Protein AF-A0A7S2MK85-F1 (afdb_monomer_lite)

Sequence (338 aa):
GSYRIMRDYQANFSGRDYIVPNFGDGLSIKERWNKLISTSYKYLEVSQCANVGIVPNWATVSENSSDGSLLPQTTAFSGSGTPQYEFGSEASRTLWRVAFDGAVYPCEAESASNFLAPIHNRLGSNFDPNAATGSPWPENTLTSCKAFDEQPENITPMNDWIWIQFMYAPVYSTLIVPASGITDTEQQAMVDAAGSHINNGLEAALSYYHRSWSIIGILTLNGAIEKASEVLDKPSCGSPLTNIPTKAPVGSVTTPSPSKKPTATPEGCFSNNYKDCMPESFVNRTGSCNTIWLPTGSQSNCIALWQECIGQTDGCCGPAECFEDGNYAVCVPLVENP

pLDDT: mean 84.87, std 15.78, range [30.38, 98.44]

Foldseek 3Di:
DVLVLVLQCVVPPPPDPDDDDDPPPPDDSNVVSVVVVVVVLLVLLLQAFLQQLFGFLDWDWDQDPPPRHIHTDQDADDDPPDHGLESDLRGLLVLLVLLLCCLLAVQVNPSSQSSCQNLLCLLLVQAQLPPPDAASGDPVSGAWGGSDDPHPGTNGYDPPLSLQQSRLLSSLLSLQHDHPPADLVSSLSSLVRSLVNLVVSCVVQPDPNSNVSSVVSNCSSQCVSNVVSVPDPHDDNPDDPPRRSRDHPPDPPPDPDDPDDDDDQAQKAKDQWQAAGDDPVCPPDPPRPRIDIGRRHGDPQAATAFGWQVPNQPRGHDQWGWDDDPRTTGTHHPPPPD

Organism: NCBI:txid374047

Secondary structure (DSSP, 8-state):
-HHHHHHHHHHH----SSPPPP-SS---HHHHHHHHHHHHHHHHHHHS-TTT----S--EEEE-TTT--EEEE-----STT--TTEESTTTHHHHHHHHHHHHH-TTT-HHHHHHHHHHHHHHHHT--TT-SSS-SS-GGGS--B-SSTT-SS-BEEPTTGGG-HHHHHHHHGGGGSPPTTS-HHHHHHHHHHHHHHHHHTSTT--SHHHHHHHHHHHHHHTTHHHHHHHTS-----SS--TT-S-PPP----------S----PPPPEEESSSSSPPPGGGTT-TT-TT-EEETT----SSBPTTSB-TT-TT-BSTT-EEEEETTEEEEE------

Radius of gyration: 25.4 Å; chains: 1; bounding box: 66×72×54 Å

Structure (mmCIF, N/CA/C/O backbone):
data_AF-A0A7S2MK85-F1
#
_entry.id   AF-A0A7S2MK85-F1
#
loop_
_atom_site.group_PDB
_atom_site.id
_atom_site.type_symbol
_atom_site.label_atom_id
_atom_site.label_alt_id
_atom_site.label_comp_id
_atom_site.label_asym_id
_atom_site.label_entity_id
_atom_site.label_seq_id
_atom_site.pdbx_PDB_ins_code
_atom_site.Cartn_x
_atom_site.Cartn_y
_atom_site.Cartn_z
_atom_site.occupancy
_atom_site.B_iso_or_equiv
_atom_site.auth_seq_id
_atom_site.auth_comp_id
_atom_site.auth_asym_id
_atom_site.auth_atom_id
_atom_site.pdbx_PDB_model_num
ATOM 1 N N . GLY A 1 1 ? -8.392 -2.118 5.103 1.00 89.50 1 GLY A N 1
ATOM 2 C CA . GLY A 1 1 ? -8.969 -3.450 5.358 1.00 89.50 1 GLY A CA 1
ATOM 3 C C . GLY A 1 1 ? -8.872 -3.833 6.815 1.00 89.50 1 GLY A C 1
ATOM 4 O O . GLY A 1 1 ? -9.889 -4.102 7.435 1.00 89.50 1 GLY A O 1
ATOM 5 N N . SER A 1 2 ? -7.668 -3.826 7.404 1.00 93.81 2 SER A N 1
ATOM 6 C CA . SER A 1 2 ? -7.457 -4.300 8.783 1.00 93.81 2 SER A CA 1
ATOM 7 C C . SER A 1 2 ? -8.361 -3.622 9.823 1.00 93.81 2 SER A C 1
ATOM 9 O O . SER A 1 2 ? -8.874 -4.298 10.704 1.00 93.81 2 SER A O 1
ATOM 11 N N . TYR A 1 3 ? -8.632 -2.317 9.699 1.00 95.88 3 TYR A N 1
ATOM 12 C CA . TYR A 1 3 ? -9.574 -1.626 10.591 1.00 95.88 3 TYR A CA 1
ATOM 13 C C . TYR A 1 3 ? -11.021 -2.105 10.449 1.00 95.88 3 TYR A C 1
ATOM 15 O O . TYR A 1 3 ? -11.718 -2.196 11.453 1.00 95.88 3 TYR A O 1
ATOM 23 N N . ARG A 1 4 ? -11.474 -2.461 9.241 1.00 94.44 4 ARG A N 1
ATOM 24 C CA . ARG A 1 4 ? -12.809 -3.046 9.032 1.00 94.44 4 ARG A CA 1
ATOM 25 C C . ARG A 1 4 ? -12.886 -4.466 9.589 1.00 94.44 4 ARG A C 1
ATOM 27 O O . ARG A 1 4 ? -13.842 -4.776 10.285 1.00 94.44 4 ARG A O 1
ATOM 34 N N . ILE A 1 5 ? -11.831 -5.269 9.422 1.00 93.12 5 ILE A N 1
ATOM 35 C CA . ILE A 1 5 ? -11.744 -6.594 10.064 1.00 93.12 5 ILE A CA 1
ATOM 36 C C . ILE A 1 5 ? -11.858 -6.449 11.583 1.00 93.12 5 ILE A C 1
ATOM 38 O O . ILE A 1 5 ? -12.654 -7.139 12.212 1.00 93.12 5 ILE A O 1
ATOM 42 N N . MET A 1 6 ? -11.112 -5.513 12.178 1.00 92.06 6 MET A N 1
ATOM 43 C CA . MET A 1 6 ? -11.178 -5.263 13.619 1.00 92.06 6 MET A CA 1
ATOM 44 C C . MET A 1 6 ? -12.536 -4.721 14.063 1.00 92.06 6 MET A C 1
ATOM 46 O O . MET A 1 6 ? -13.019 -5.117 15.122 1.00 92.06 6 MET A O 1
ATOM 50 N N . ARG A 1 7 ? -13.172 -3.860 13.261 1.00 92.62 7 ARG A N 1
ATOM 51 C CA . ARG A 1 7 ? -14.540 -3.383 13.486 1.00 92.62 7 ARG A CA 1
ATOM 52 C C . ARG A 1 7 ? -15.519 -4.543 13.568 1.00 92.62 7 ARG A C 1
ATOM 54 O O . ARG A 1 7 ? -16.280 -4.610 14.528 1.00 92.62 7 ARG A O 1
ATOM 61 N N . ASP A 1 8 ? -15.499 -5.427 12.577 1.00 90.25 8 ASP A N 1
ATOM 62 C CA . ASP A 1 8 ? -16.463 -6.520 12.454 1.00 90.25 8 ASP A CA 1
ATOM 63 C C . ASP A 1 8 ? -16.198 -7.592 13.516 1.00 90.25 8 ASP A C 1
ATOM 65 O O . ASP A 1 8 ? -17.118 -8.012 14.217 1.00 90.25 8 ASP A O 1
ATOM 69 N N . TYR A 1 9 ? -14.924 -7.927 13.751 1.00 88.50 9 TYR A N 1
ATOM 70 C CA . TYR A 1 9 ? -14.513 -8.775 14.868 1.00 88.50 9 TYR A CA 1
ATOM 71 C C . TYR A 1 9 ? -15.005 -8.207 16.201 1.00 88.50 9 TYR A C 1
ATOM 73 O O . TYR A 1 9 ? -15.651 -8.902 16.983 1.00 88.50 9 TYR A O 1
ATOM 81 N N . GLN A 1 10 ? -14.755 -6.923 16.474 1.00 87.25 10 GLN A N 1
ATOM 82 C CA . GLN A 1 10 ? -15.199 -6.327 17.726 1.00 87.25 10 GLN A CA 1
ATOM 83 C C . GLN A 1 10 ? -16.721 -6.183 17.803 1.00 87.25 10 GLN A C 1
ATOM 85 O O . GLN A 1 10 ? -17.261 -6.290 18.898 1.00 87.25 10 GLN A O 1
ATOM 90 N N . ALA A 1 11 ? -17.435 -5.998 16.699 1.00 84.19 11 ALA A N 1
ATOM 91 C CA . ALA A 1 11 ? -18.893 -5.977 16.713 1.00 84.19 11 ALA A CA 1
ATOM 92 C C . ALA A 1 11 ? -19.489 -7.359 17.042 1.00 84.19 11 ALA A C 1
ATOM 94 O O . ALA A 1 11 ? -20.432 -7.434 17.827 1.00 84.19 11 ALA A O 1
ATOM 95 N N . ASN A 1 12 ? -18.902 -8.436 16.511 1.00 82.25 12 ASN A N 1
ATOM 96 C CA . ASN A 1 12 ? -19.483 -9.782 16.568 1.00 82.25 12 ASN A CA 1
ATOM 97 C C . ASN A 1 12 ? -18.945 -10.660 17.712 1.00 82.25 12 ASN A C 1
ATOM 99 O O . ASN A 1 12 ? -19.595 -11.626 18.110 1.00 82.25 12 ASN A O 1
ATOM 103 N N . PHE A 1 13 ? -17.770 -10.355 18.267 1.00 81.00 13 PHE A N 1
ATOM 104 C CA . PHE A 1 13 ? -17.141 -11.199 19.285 1.00 81.00 13 PHE A CA 1
ATOM 105 C C . PHE A 1 13 ? -17.770 -10.993 20.677 1.00 81.00 13 PHE A C 1
ATOM 107 O O . PHE A 1 13 ? -17.489 -10.013 21.363 1.00 81.00 13 PHE A O 1
ATOM 114 N N . SER A 1 14 ? -18.625 -11.919 21.116 1.00 74.00 14 SER A N 1
ATOM 115 C CA . SER A 1 14 ? -19.380 -11.824 22.379 1.00 74.00 14 SER A CA 1
ATOM 116 C C . SER A 1 14 ? -18.660 -12.400 23.611 1.00 74.00 14 SER A C 1
ATOM 118 O O . SER A 1 14 ? -19.018 -12.056 24.733 1.00 74.00 14 SER A O 1
ATOM 120 N N . GLY A 1 15 ? -17.624 -13.227 23.428 1.00 78.94 15 GLY A N 1
ATOM 121 C CA . GLY A 1 15 ? -16.901 -13.935 24.499 1.00 78.94 15 GLY A CA 1
ATOM 122 C C . GLY A 1 15 ? -15.684 -13.197 25.065 1.00 78.94 15 GLY A C 1
ATOM 123 O O . GLY A 1 15 ? -14.648 -13.819 25.279 1.00 78.94 15 GLY A O 1
ATOM 124 N N . ARG A 1 16 ? -15.765 -11.876 25.250 1.00 81.25 16 ARG A N 1
ATOM 125 C CA . ARG A 1 16 ? -14.630 -11.078 25.745 1.00 81.25 16 ARG A CA 1
ATOM 126 C C . ARG A 1 16 ? -14.426 -11.251 27.247 1.00 81.25 16 ARG A C 1
ATOM 128 O O . ARG A 1 16 ? -15.367 -11.102 28.019 1.00 81.25 16 ARG A O 1
ATOM 135 N N . ASP A 1 17 ? -13.177 -11.463 27.643 1.00 85.75 17 ASP A N 1
ATOM 136 C CA . ASP A 1 17 ? -12.695 -11.380 29.026 1.00 85.75 17 ASP A CA 1
ATOM 137 C C . ASP A 1 17 ? -12.231 -9.959 29.410 1.00 85.75 17 ASP A C 1
ATOM 139 O O . ASP A 1 17 ? -11.922 -9.694 30.571 1.00 85.75 17 ASP A O 1
ATOM 143 N N . TYR A 1 18 ? -12.231 -9.024 28.452 1.00 78.75 18 TYR A N 1
ATOM 144 C CA . TYR A 1 18 ? -11.898 -7.614 28.648 1.00 78.75 18 TYR A CA 1
ATOM 145 C C . TYR A 1 18 ? -13.090 -6.680 28.394 1.00 78.75 18 TYR A C 1
ATOM 147 O O . TYR A 1 18 ? -13.963 -6.932 27.558 1.00 78.75 18 TYR A O 1
ATOM 155 N N . ILE A 1 19 ? -13.098 -5.546 29.099 1.00 79.88 19 ILE A N 1
ATOM 156 C CA . ILE A 1 19 ? -14.100 -4.487 28.938 1.00 79.88 19 ILE A CA 1
ATOM 157 C C . ILE A 1 19 ? -13.681 -3.588 27.777 1.00 79.88 19 ILE A C 1
ATOM 159 O O . ILE A 1 19 ? -12.556 -3.088 27.738 1.00 79.88 19 ILE A O 1
ATOM 163 N N . VAL A 1 20 ? -14.594 -3.349 26.836 1.00 78.12 20 VAL A N 1
ATOM 164 C CA . VAL A 1 20 ? -14.343 -2.371 25.777 1.00 78.12 20 VAL A CA 1
ATOM 165 C C . VAL A 1 20 ? -14.437 -0.957 26.369 1.00 78.12 20 VAL A C 1
ATOM 167 O O . VAL A 1 20 ? -15.411 -0.680 27.075 1.00 78.12 20 VAL A O 1
ATOM 170 N N . PRO A 1 21 ? -13.467 -0.058 26.112 1.00 79.19 21 PRO A N 1
ATOM 171 C CA . PRO A 1 21 ? -13.471 1.269 26.717 1.00 79.19 21 PRO A CA 1
ATOM 172 C C . PRO A 1 21 ? -14.757 2.046 26.414 1.00 79.19 21 PRO A C 1
ATOM 174 O O . PRO A 1 21 ? -15.202 2.122 25.266 1.00 79.19 21 PRO A O 1
ATOM 177 N N . ASN A 1 22 ? -15.335 2.652 27.452 1.00 81.06 22 ASN A N 1
ATOM 178 C CA . ASN A 1 22 ? -16.397 3.639 27.309 1.00 81.06 22 ASN A CA 1
ATOM 179 C C . ASN A 1 22 ? -15.764 5.032 27.257 1.00 81.06 22 ASN A C 1
ATOM 181 O O . ASN A 1 22 ? -15.139 5.462 28.223 1.00 81.06 22 ASN A O 1
ATOM 185 N N . PHE A 1 23 ? -15.939 5.732 26.140 1.00 84.44 23 PHE A N 1
ATOM 186 C CA . PHE A 1 23 ? -15.373 7.067 25.937 1.00 84.44 23 PHE A CA 1
ATOM 187 C C . PHE A 1 23 ? -16.365 8.197 26.263 1.00 84.44 23 PHE A C 1
ATOM 189 O O . PHE A 1 23 ? -16.032 9.363 26.087 1.00 84.44 23 PHE A O 1
ATOM 196 N N . GLY A 1 24 ? -17.582 7.878 26.722 1.00 86.94 24 GLY A N 1
ATOM 197 C CA . GLY A 1 24 ? -18.549 8.867 27.217 1.00 86.94 24 GLY A CA 1
ATOM 198 C C . GLY A 1 24 ? -19.223 9.748 26.157 1.00 86.94 24 GLY A C 1
ATOM 199 O O . GLY A 1 24 ? -19.938 10.674 26.521 1.00 86.94 24 GLY A O 1
ATOM 200 N N . ASP A 1 25 ? -19.037 9.472 24.865 1.00 89.38 25 ASP A N 1
ATOM 201 C CA . ASP A 1 25 ? -19.563 10.285 23.751 1.00 89.38 25 ASP A CA 1
ATOM 202 C C . ASP A 1 25 ? -20.818 9.689 23.070 1.00 89.38 25 ASP A C 1
ATOM 204 O O . ASP A 1 25 ? -21.282 10.206 22.057 1.00 89.38 25 ASP A O 1
ATOM 208 N N . GLY A 1 26 ? -21.362 8.589 23.603 1.00 88.88 26 GLY A N 1
ATOM 209 C CA . GLY A 1 26 ? -22.559 7.923 23.074 1.00 88.88 26 GLY A CA 1
ATOM 210 C C . GLY A 1 26 ? -22.356 7.093 21.799 1.00 88.88 26 GLY A C 1
ATOM 211 O O . GLY A 1 26 ? -23.312 6.466 21.351 1.00 88.88 26 GLY A O 1
ATOM 212 N N . LEU A 1 27 ? -21.143 7.032 21.235 1.00 91.25 27 LEU A N 1
ATOM 213 C CA . LEU A 1 27 ? -20.860 6.248 20.029 1.00 91.25 27 LEU A CA 1
ATOM 214 C C . LEU A 1 27 ? -20.629 4.766 20.342 1.00 91.25 27 LEU A C 1
ATOM 216 O O . LEU A 1 27 ? -19.840 4.409 21.231 1.00 91.25 27 LEU A O 1
ATOM 220 N N . SER A 1 28 ? -21.240 3.901 19.534 1.00 89.50 28 SER A N 1
ATOM 221 C CA . SER A 1 28 ? -20.945 2.470 19.496 1.00 89.50 28 SER A CA 1
ATOM 222 C C . SER A 1 28 ? -19.522 2.203 18.997 1.00 89.50 28 SER A C 1
ATOM 224 O O . SER A 1 28 ? -18.890 3.011 18.314 1.00 89.50 28 SER A O 1
ATOM 226 N N . ILE A 1 29 ? -19.007 1.009 19.289 1.00 88.19 29 ILE A N 1
ATOM 227 C CA . ILE A 1 29 ? -17.679 0.583 18.824 1.00 88.19 29 ILE A CA 1
ATOM 228 C C . ILE A 1 29 ? -17.590 0.558 17.299 1.00 88.19 29 ILE A C 1
ATOM 230 O O . ILE A 1 29 ? -16.584 0.990 16.738 1.00 88.19 29 ILE A O 1
ATOM 234 N N . LYS A 1 30 ? -18.661 0.138 16.619 1.00 90.56 30 LYS A N 1
ATOM 235 C CA . LYS A 1 30 ? -18.727 0.154 15.155 1.00 90.56 30 LYS A CA 1
ATOM 236 C C . LYS A 1 30 ? -18.609 1.576 14.600 1.00 90.56 30 LYS A C 1
ATOM 238 O O . LYS A 1 30 ? -17.841 1.799 13.667 1.00 90.56 30 LYS A O 1
ATOM 243 N N . GLU A 1 31 ? -19.319 2.539 15.190 1.00 93.12 31 GLU A N 1
ATOM 244 C CA . GLU A 1 31 ? -19.257 3.950 14.784 1.00 93.12 31 GLU A CA 1
ATOM 245 C C . GLU A 1 31 ? -17.865 4.552 14.995 1.00 93.12 31 GLU A C 1
ATOM 247 O O . GLU A 1 31 ? -17.388 5.294 14.139 1.00 93.12 31 GLU A O 1
ATOM 252 N N . ARG A 1 32 ? -17.163 4.179 16.071 1.00 92.25 32 ARG A N 1
ATOM 253 C CA . ARG A 1 32 ? -15.775 4.617 16.301 1.00 92.25 32 ARG A CA 1
ATOM 254 C C . ARG A 1 32 ? -14.814 4.101 15.251 1.00 92.25 32 ARG A C 1
ATOM 256 O O . ARG A 1 32 ? -14.016 4.874 14.735 1.00 92.25 32 ARG A O 1
ATOM 263 N N . TRP A 1 33 ? -14.889 2.813 14.928 1.00 94.56 33 TRP A N 1
ATOM 264 C CA . TRP A 1 33 ? -14.068 2.249 13.863 1.00 94.56 33 TRP A CA 1
ATOM 265 C C . TRP A 1 33 ? -14.377 2.898 12.518 1.00 94.56 33 TRP A C 1
ATOM 267 O O . TRP A 1 33 ? -13.451 3.234 11.790 1.00 94.56 33 TRP A O 1
ATOM 277 N N . ASN A 1 34 ? -15.653 3.143 12.208 1.00 94.94 34 ASN A N 1
ATOM 278 C CA . ASN A 1 34 ? -16.032 3.864 10.993 1.00 94.94 34 ASN A CA 1
ATOM 279 C C . ASN A 1 34 ? -15.467 5.293 10.979 1.00 94.94 34 ASN A C 1
ATOM 281 O O . ASN A 1 34 ? -14.958 5.730 9.948 1.00 94.94 34 ASN A O 1
ATOM 285 N N . LYS A 1 35 ? -15.489 5.997 12.119 1.00 93.88 35 LYS A N 1
ATOM 286 C CA . LYS A 1 35 ? -14.855 7.314 12.259 1.00 93.88 35 LYS A CA 1
ATOM 287 C C . LYS A 1 35 ? -13.345 7.225 12.036 1.00 93.88 35 LYS A C 1
ATOM 289 O O . LYS A 1 35 ? -12.822 8.003 11.250 1.00 93.88 35 LYS A O 1
ATOM 294 N N . LEU A 1 36 ? -12.665 6.249 12.644 1.00 95.00 36 LEU A N 1
ATOM 295 C CA . LEU A 1 36 ? -11.235 6.013 12.432 1.00 95.00 36 LEU A CA 1
ATOM 296 C C . LEU A 1 36 ? -10.921 5.756 10.953 1.00 95.00 36 LEU A C 1
ATOM 298 O O . LEU A 1 36 ? -10.043 6.410 10.409 1.00 95.00 36 LEU A O 1
ATOM 302 N N . ILE A 1 37 ? -11.664 4.866 10.290 1.00 96.69 37 ILE A N 1
ATOM 303 C CA . ILE A 1 37 ? -11.487 4.554 8.863 1.00 96.69 37 ILE A CA 1
ATOM 304 C C . ILE A 1 37 ? -11.668 5.811 8.006 1.00 96.69 37 ILE A C 1
ATOM 306 O O . ILE A 1 37 ? -10.826 6.101 7.158 1.00 96.69 37 ILE A O 1
ATOM 310 N N . SER A 1 38 ? -12.738 6.575 8.243 1.00 94.62 38 SER A N 1
ATOM 311 C CA . SER A 1 38 ? -13.010 7.815 7.510 1.00 94.62 38 SER A CA 1
ATOM 312 C C . SER A 1 38 ? -11.902 8.851 7.718 1.00 94.62 38 SER A C 1
ATOM 314 O O . SER A 1 38 ? -11.391 9.405 6.747 1.00 94.62 38 SER A O 1
ATOM 316 N N . THR A 1 39 ? -11.470 9.072 8.961 1.00 94.50 39 THR A N 1
ATOM 317 C CA . THR A 1 39 ? -10.366 9.986 9.278 1.00 94.50 39 THR A CA 1
ATOM 318 C C . THR A 1 39 ? -9.045 9.516 8.667 1.00 94.50 39 THR A C 1
ATOM 320 O O . THR A 1 39 ? -8.287 10.348 8.179 1.00 94.50 39 THR A O 1
ATOM 323 N N . SER A 1 40 ? -8.772 8.208 8.624 1.00 96.38 40 SER A N 1
ATOM 324 C CA . SER A 1 40 ? -7.580 7.669 7.961 1.00 96.38 40 SER A CA 1
ATOM 325 C C . SER A 1 40 ? -7.576 7.951 6.460 1.00 96.38 40 SER A C 1
ATOM 327 O O . SER A 1 40 ? -6.544 8.357 5.943 1.00 96.38 40 SER A O 1
ATOM 329 N N . TYR A 1 41 ? -8.705 7.809 5.758 1.00 97.00 41 TYR A N 1
ATOM 330 C CA . TYR A 1 41 ? -8.764 8.174 4.337 1.00 97.00 41 TYR A CA 1
ATOM 331 C C . TYR A 1 41 ? -8.604 9.679 4.105 1.00 97.00 41 TYR A C 1
ATOM 333 O O . TYR A 1 41 ? -7.859 10.057 3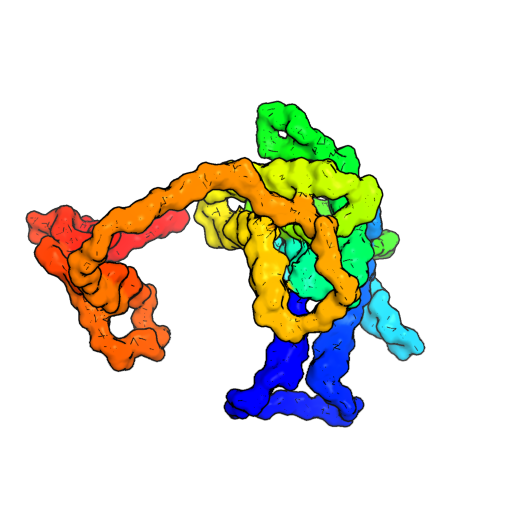.209 1.00 97.00 41 TYR A O 1
ATOM 341 N N . LYS A 1 42 ? -9.201 10.533 4.948 1.00 95.25 42 LYS A N 1
ATOM 342 C CA . LYS A 1 42 ? -8.962 11.988 4.893 1.00 95.25 42 LYS A CA 1
ATOM 343 C C . LYS A 1 42 ? -7.484 12.331 5.095 1.00 95.25 42 LYS A C 1
ATOM 345 O O . LYS A 1 42 ? -6.947 13.211 4.436 1.00 95.25 42 LYS A O 1
ATOM 350 N N . TYR A 1 43 ? -6.814 11.634 6.012 1.00 95.75 43 TYR A N 1
ATOM 351 C CA . TYR A 1 43 ? -5.384 11.814 6.251 1.00 95.75 43 TYR A CA 1
ATOM 352 C C . TYR A 1 43 ? -4.562 11.420 5.018 1.00 95.75 43 TYR A C 1
ATOM 354 O O . TYR A 1 43 ? -3.642 12.133 4.616 1.00 95.75 43 TYR A O 1
ATOM 362 N N . LEU A 1 44 ? -4.893 10.277 4.414 1.00 96.81 44 LEU A N 1
ATOM 363 C CA . LEU A 1 44 ? -4.241 9.791 3.203 1.00 96.81 44 LEU A CA 1
ATOM 364 C C . LEU A 1 44 ? -4.430 10.757 2.029 1.00 96.81 44 LEU A C 1
ATOM 366 O O . LEU A 1 44 ? -3.460 11.056 1.349 1.00 96.81 44 LEU A O 1
ATOM 370 N N . GLU A 1 45 ? -5.632 11.300 1.845 1.00 94.94 45 GLU A N 1
ATOM 371 C CA . GLU A 1 45 ? -5.934 12.302 0.815 1.00 94.94 45 GLU A CA 1
ATOM 372 C C . GLU A 1 45 ? -5.056 13.555 0.948 1.00 94.94 45 GLU A C 1
ATOM 374 O O . GLU A 1 45 ? -4.480 14.013 -0.032 1.00 94.94 45 GLU A O 1
ATOM 379 N N . VAL A 1 46 ? -4.872 14.063 2.169 1.00 95.06 46 VAL A N 1
ATOM 380 C CA . VAL A 1 46 ? -4.033 15.247 2.437 1.00 95.06 46 VAL A CA 1
ATOM 381 C C . VAL A 1 46 ? -2.537 14.978 2.226 1.00 95.06 46 VAL A C 1
ATOM 383 O O . VAL A 1 46 ? -1.769 15.898 1.947 1.00 95.06 46 VAL A O 1
ATOM 386 N N . SER A 1 47 ? -2.098 13.730 2.393 1.00 95.62 47 SER A N 1
ATOM 387 C CA . SER A 1 47 ? -0.678 13.349 2.351 1.00 95.62 47 SER A CA 1
ATOM 388 C C . SER A 1 47 ? -0.237 12.714 1.031 1.00 95.62 47 SER A C 1
ATOM 390 O O . SER A 1 47 ? 0.950 12.431 0.863 1.00 95.62 47 SER A O 1
ATOM 392 N N . GLN A 1 48 ? -1.155 12.495 0.088 1.00 97.69 48 GLN A N 1
ATOM 393 C CA . GLN A 1 48 ? -0.863 11.849 -1.186 1.00 97.69 48 GLN A CA 1
ATOM 394 C C . GLN A 1 48 ? -0.530 12.859 -2.281 1.00 97.69 48 GLN A C 1
ATOM 396 O O . GLN A 1 48 ? -1.193 13.875 -2.459 1.00 97.69 48 GLN A O 1
ATOM 401 N N . CYS A 1 49 ? 0.455 12.523 -3.107 1.00 96.50 49 CYS A N 1
ATOM 402 C CA . CYS A 1 49 ? 0.652 13.199 -4.378 1.00 96.50 49 CYS A CA 1
ATOM 403 C C . CYS A 1 49 ? -0.460 12.843 -5.371 1.00 96.50 49 CYS A C 1
ATOM 405 O O . CYS A 1 49 ? -0.473 11.731 -5.904 1.00 96.50 49 CYS A O 1
ATOM 407 N N . ALA A 1 50 ? -1.334 13.796 -5.695 1.00 94.31 50 ALA A N 1
ATOM 408 C CA . ALA A 1 50 ? -2.486 13.567 -6.574 1.00 94.31 50 ALA A CA 1
ATOM 409 C C . ALA A 1 50 ? -2.128 13.021 -7.975 1.00 94.31 50 ALA A C 1
ATOM 411 O O . ALA A 1 50 ? -2.926 12.325 -8.596 1.00 94.31 50 ALA A O 1
ATOM 412 N N . ASN A 1 51 ? -0.930 13.317 -8.488 1.00 92.56 51 ASN A N 1
ATOM 413 C CA . ASN A 1 51 ? -0.486 12.932 -9.832 1.00 92.56 51 ASN A CA 1
ATOM 414 C C . ASN A 1 51 ? 0.274 11.593 -9.906 1.00 92.56 51 ASN A C 1
ATOM 416 O O . ASN A 1 51 ? 0.381 11.022 -10.990 1.00 92.56 51 ASN A O 1
ATOM 420 N N . VAL A 1 52 ? 0.832 11.110 -8.791 1.00 96.50 52 VAL A N 1
ATOM 421 C CA . VAL A 1 52 ? 1.659 9.883 -8.754 1.00 96.50 52 VAL A CA 1
ATOM 422 C C . VAL A 1 52 ? 1.025 8.801 -7.880 1.00 96.50 52 VAL A C 1
ATOM 424 O O . VAL A 1 52 ? 1.161 7.618 -8.172 1.00 96.50 52 VAL A O 1
ATOM 427 N N . GLY A 1 53 ? 0.320 9.190 -6.817 1.00 97.25 53 GLY A N 1
ATOM 428 C CA . GLY A 1 53 ? -0.338 8.272 -5.888 1.00 97.25 53 GLY A CA 1
ATOM 429 C C . GLY A 1 53 ? 0.525 7.808 -4.717 1.00 97.25 53 GLY A C 1
ATOM 430 O O . GLY A 1 53 ? 0.074 6.978 -3.930 1.00 97.25 53 GLY A O 1
ATOM 431 N N . ILE A 1 54 ? 1.743 8.336 -4.572 1.00 98.12 54 ILE A N 1
ATOM 432 C CA . ILE A 1 54 ? 2.639 8.037 -3.445 1.00 98.12 54 ILE A CA 1
ATOM 433 C C . ILE A 1 54 ? 2.418 8.994 -2.268 1.00 98.12 54 ILE A C 1
ATOM 435 O O . ILE A 1 54 ? 1.908 10.101 -2.438 1.00 98.12 54 ILE A O 1
ATOM 439 N N . VAL A 1 55 ? 2.828 8.555 -1.078 1.00 97.81 55 VAL A N 1
ATOM 440 C CA . VAL A 1 55 ? 2.755 9.289 0.198 1.00 97.81 55 VAL A CA 1
ATOM 441 C C . VAL A 1 55 ? 4.156 9.378 0.831 1.00 97.81 55 VAL A C 1
ATOM 443 O O . VAL A 1 55 ? 5.018 8.571 0.483 1.00 97.81 55 VAL A O 1
ATOM 446 N N . PRO A 1 56 ? 4.432 10.316 1.751 1.00 96.25 56 PRO A N 1
ATOM 447 C CA . PRO A 1 56 ? 5.686 10.326 2.506 1.00 96.25 56 PRO A CA 1
ATOM 448 C C . PRO A 1 56 ? 5.734 9.203 3.556 1.00 96.25 56 PRO A C 1
ATOM 450 O O . PRO A 1 56 ? 4.694 8.697 3.982 1.00 96.25 56 PRO A O 1
ATOM 453 N N . ASN A 1 57 ? 6.931 8.870 4.053 1.00 94.56 57 ASN A N 1
ATOM 454 C CA . ASN A 1 57 ? 7.100 8.033 5.250 1.00 94.56 57 ASN A CA 1
ATOM 455 C C . ASN A 1 57 ? 6.400 8.675 6.454 1.00 94.56 57 ASN A C 1
ATOM 457 O O . ASN A 1 57 ? 5.795 7.977 7.268 1.00 94.56 57 ASN A O 1
ATOM 461 N N . TRP A 1 58 ? 6.462 10.008 6.541 1.00 93.50 58 TRP A N 1
ATOM 462 C CA . TRP A 1 58 ? 5.889 10.773 7.639 1.00 93.50 58 TRP A CA 1
ATOM 463 C C . TRP A 1 58 ? 5.138 12.001 7.133 1.00 93.50 58 TRP A C 1
ATOM 465 O O . TRP A 1 58 ? 5.627 12.772 6.312 1.00 93.50 58 TRP A O 1
ATOM 475 N N . ALA A 1 59 ? 3.947 12.217 7.674 1.00 92.56 59 ALA A N 1
ATOM 476 C CA . ALA A 1 59 ? 3.193 13.446 7.495 1.00 92.56 59 ALA A CA 1
ATOM 477 C C . ALA A 1 59 ? 2.674 13.900 8.858 1.00 92.56 59 ALA A C 1
ATOM 479 O O . ALA A 1 59 ? 2.604 13.119 9.807 1.00 92.56 59 ALA A O 1
ATOM 480 N N . THR A 1 60 ? 2.339 15.177 8.956 1.00 91.69 60 THR A N 1
ATOM 481 C CA . THR A 1 60 ? 1.593 15.712 10.090 1.00 91.69 60 THR A CA 1
ATOM 482 C C . THR A 1 60 ? 0.392 16.441 9.519 1.00 91.69 60 THR A C 1
ATOM 484 O O . THR A 1 60 ? 0.512 17.150 8.521 1.00 91.69 60 THR A O 1
ATOM 487 N N . VAL A 1 61 ? -0.767 16.263 10.143 1.00 91.69 61 VAL A N 1
ATOM 488 C CA . VAL A 1 61 ? -1.976 17.011 9.803 1.00 91.69 61 VAL A CA 1
ATOM 489 C C . VAL A 1 61 ? -2.594 17.573 11.071 1.00 91.69 61 VAL A C 1
ATOM 491 O O . VAL A 1 61 ? -2.435 17.017 12.158 1.00 91.69 61 VAL A O 1
ATOM 494 N N . SER A 1 62 ? -3.318 18.669 10.925 1.00 92.44 62 SER A N 1
ATOM 495 C CA . SER A 1 62 ? -4.141 19.256 11.978 1.00 92.44 62 SER A CA 1
ATOM 496 C C . SER A 1 62 ? -5.598 19.243 11.553 1.00 92.44 62 SER A C 1
ATOM 498 O O . SER A 1 62 ? -5.894 19.475 10.384 1.00 92.44 62 SER A O 1
ATOM 500 N N . GLU A 1 63 ? -6.509 19.054 12.496 1.00 92.94 63 GLU A N 1
ATOM 501 C CA . GLU A 1 63 ? -7.931 19.260 12.236 1.00 92.94 63 GLU A CA 1
ATOM 502 C C . GLU A 1 63 ? -8.261 20.758 12.277 1.00 92.94 63 GLU A C 1
ATOM 504 O O . GLU A 1 63 ? -7.894 21.471 13.214 1.00 92.94 63 GLU A O 1
ATOM 509 N N . ASN A 1 64 ? -8.954 21.241 11.252 1.00 90.19 64 ASN A N 1
ATOM 510 C CA . ASN A 1 64 ? -9.545 22.565 11.231 1.00 90.19 64 ASN A CA 1
ATOM 511 C C . ASN A 1 64 ? -10.730 22.590 12.200 1.00 90.19 64 ASN A C 1
ATOM 513 O O . ASN A 1 64 ? -11.721 21.882 12.019 1.00 90.19 64 ASN A O 1
ATOM 517 N N . SER A 1 65 ? -10.648 23.442 13.218 1.00 88.56 65 SER A N 1
ATOM 518 C CA . SER A 1 65 ? -11.672 23.559 14.258 1.00 88.56 65 SER A CA 1
ATOM 519 C C . SER A 1 65 ? -13.031 24.048 13.748 1.00 88.56 65 SER A C 1
ATOM 521 O O . SER A 1 65 ? -14.025 23.893 14.455 1.00 88.56 65 SER A O 1
ATOM 523 N N . SER A 1 66 ? -13.090 24.638 12.550 1.00 89.56 66 SER A N 1
ATOM 524 C CA . SER A 1 66 ? -14.324 25.209 11.998 1.00 89.56 66 SER A CA 1
ATOM 525 C C . SER A 1 66 ? -15.201 24.175 11.290 1.00 89.56 66 SER A C 1
ATOM 527 O O . SER A 1 66 ? -16.424 24.261 11.372 1.00 89.56 66 SER A O 1
ATOM 529 N N . ASP A 1 67 ? -14.599 23.211 10.589 1.00 89.00 67 ASP A N 1
ATOM 530 C CA . ASP A 1 67 ? -15.315 22.270 9.714 1.00 89.00 67 ASP A CA 1
ATOM 531 C C . ASP A 1 67 ? -14.851 20.804 9.835 1.00 89.00 67 ASP A C 1
ATOM 533 O O . ASP A 1 67 ? -15.422 19.923 9.191 1.00 89.00 67 ASP A O 1
ATOM 537 N N . GLY A 1 68 ? -13.843 20.514 10.666 1.00 84.81 68 GLY A N 1
ATOM 538 C CA . GLY A 1 68 ? -13.297 19.165 10.842 1.00 84.81 68 GLY A CA 1
ATOM 539 C C . GLY A 1 68 ? -12.534 18.637 9.621 1.00 84.81 68 GLY A C 1
ATOM 540 O O . GLY A 1 68 ? -12.310 17.426 9.503 1.00 84.81 68 GLY A O 1
ATOM 541 N N . SER A 1 69 ? -12.173 19.506 8.671 1.00 90.88 69 SER A N 1
ATOM 542 C CA . SER A 1 69 ? -11.251 19.155 7.588 1.00 90.88 69 SER A CA 1
ATOM 543 C C . SER A 1 69 ? -9.839 18.938 8.137 1.00 90.88 69 SER A C 1
ATOM 545 O O . SER A 1 69 ? -9.466 19.493 9.169 1.00 90.88 69 SER A O 1
ATOM 547 N N . LEU A 1 70 ? -9.045 18.097 7.472 1.00 94.12 70 LEU A N 1
ATOM 548 C CA . LEU A 1 70 ? -7.638 17.915 7.825 1.00 94.12 70 LEU A CA 1
ATOM 549 C C . LEU A 1 70 ? -6.786 18.828 6.946 1.00 94.12 70 LEU A C 1
ATOM 551 O O . LEU A 1 70 ? -6.962 18.864 5.732 1.00 94.12 70 LEU A O 1
ATOM 555 N N . LEU A 1 71 ? -5.870 19.559 7.571 1.00 92.44 71 LEU A N 1
ATOM 556 C CA . LEU A 1 71 ? -4.934 20.460 6.911 1.00 92.44 71 LEU A CA 1
ATOM 557 C C . LEU A 1 71 ? -3.515 19.906 7.049 1.00 92.44 71 LEU A C 1
ATOM 559 O O . LEU A 1 71 ? -3.146 19.486 8.154 1.00 92.44 71 LEU A O 1
ATOM 563 N N . PRO A 1 72 ? -2.713 19.910 5.972 1.00 92.19 72 PRO A N 1
ATOM 564 C CA . PRO A 1 72 ? -1.329 19.483 6.055 1.00 92.19 72 PRO A CA 1
ATOM 565 C C . PRO A 1 72 ? -0.534 20.435 6.951 1.00 92.19 72 PRO A C 1
ATOM 567 O O . PRO A 1 72 ? -0.782 21.639 6.997 1.00 92.19 72 PRO A O 1
ATOM 570 N N . GLN A 1 73 ? 0.445 19.886 7.660 1.00 90.19 73 GLN A N 1
ATOM 571 C CA . GLN A 1 73 ? 1.404 20.645 8.452 1.00 90.19 73 GLN A CA 1
ATOM 572 C C . GLN A 1 73 ? 2.797 20.478 7.844 1.00 90.19 73 GLN A C 1
ATOM 574 O O . GLN A 1 73 ? 3.185 19.386 7.433 1.00 90.19 73 GLN A O 1
ATOM 579 N N . THR A 1 74 ? 3.564 21.566 7.803 1.00 86.44 74 THR A N 1
ATOM 580 C CA . THR A 1 74 ? 4.927 21.593 7.242 1.00 86.44 74 THR A CA 1
ATOM 581 C C . THR A 1 74 ? 6.007 21.302 8.281 1.00 86.44 74 THR A C 1
ATOM 583 O O . THR A 1 74 ? 7.198 21.340 7.969 1.00 86.44 74 THR A O 1
ATOM 586 N N . THR A 1 75 ? 5.614 21.022 9.525 1.00 81.81 75 THR A N 1
ATOM 587 C CA . THR A 1 75 ? 6.543 20.721 10.609 1.00 81.81 75 THR A CA 1
ATOM 588 C C . THR A 1 75 ? 7.344 19.459 10.311 1.00 81.81 75 THR A C 1
ATOM 590 O O . THR A 1 75 ? 6.808 18.433 9.880 1.00 81.81 75 THR A O 1
ATOM 593 N N . ALA A 1 76 ? 8.654 19.552 10.551 1.00 75.38 76 ALA A N 1
ATOM 594 C CA . ALA A 1 76 ? 9.553 18.431 10.364 1.00 75.38 76 ALA A CA 1
ATOM 595 C C . ALA A 1 76 ? 9.277 17.350 11.421 1.00 75.38 76 ALA A C 1
ATOM 597 O O . ALA A 1 76 ? 9.339 17.621 12.623 1.00 75.38 76 ALA A O 1
ATOM 598 N N . PHE A 1 77 ? 8.986 16.132 10.976 1.00 79.19 77 PHE A N 1
ATOM 599 C CA . PHE A 1 77 ? 8.800 14.960 11.820 1.00 79.19 77 PHE A CA 1
ATOM 600 C C . PHE A 1 77 ? 9.400 13.728 11.140 1.00 79.19 77 PHE A C 1
ATOM 602 O O . PHE A 1 77 ? 9.065 13.405 10.004 1.00 79.19 77 PHE A O 1
ATOM 609 N N . SER A 1 78 ? 10.271 13.026 11.861 1.00 75.69 78 SER A N 1
ATOM 610 C CA . SER A 1 78 ? 10.795 11.719 11.471 1.00 75.69 78 SER A CA 1
ATOM 611 C C . SER A 1 78 ? 10.585 10.762 12.634 1.00 75.69 78 SER A C 1
ATOM 613 O O . SER A 1 78 ? 11.055 11.003 13.749 1.00 75.69 78 SER A O 1
ATOM 615 N N . GLY A 1 79 ? 9.856 9.683 12.374 1.00 69.94 79 GLY A N 1
ATOM 616 C CA . GLY A 1 79 ? 9.851 8.505 13.227 1.00 69.94 79 GLY A CA 1
ATOM 617 C C . GLY A 1 79 ? 10.894 7.496 12.739 1.00 69.94 79 GLY A C 1
ATOM 618 O O . GLY A 1 79 ? 11.278 7.497 11.570 1.00 69.94 79 GLY A O 1
ATOM 619 N N . SER A 1 80 ? 11.380 6.651 13.653 1.00 73.19 80 SER A N 1
ATOM 620 C CA . SER A 1 80 ? 12.257 5.494 13.372 1.00 73.19 80 SER A CA 1
ATOM 621 C C . SER A 1 80 ? 13.537 5.750 12.548 1.00 73.19 80 SER A C 1
ATOM 623 O O . SER A 1 80 ? 14.168 4.794 12.107 1.00 73.19 80 SER A O 1
ATOM 625 N N . GLY A 1 81 ? 13.963 7.007 12.374 1.00 83.06 81 GLY A N 1
ATOM 626 C CA . GLY A 1 81 ? 15.178 7.368 11.634 1.00 83.06 81 GLY A CA 1
ATOM 627 C C . GLY A 1 81 ? 15.024 7.399 10.109 1.00 83.06 81 GLY A C 1
ATOM 628 O O . GLY A 1 81 ? 16.030 7.495 9.412 1.00 83.06 81 GLY A O 1
ATOM 629 N N . THR A 1 82 ? 13.798 7.330 9.578 1.00 87.69 82 THR A N 1
ATOM 630 C CA . THR A 1 82 ? 13.542 7.412 8.128 1.00 87.69 82 THR A CA 1
ATOM 631 C C . THR A 1 82 ? 13.231 8.850 7.694 1.00 87.69 82 THR A C 1
ATOM 633 O O . THR A 1 82 ? 12.584 9.588 8.451 1.00 87.69 82 THR A O 1
ATOM 636 N N . PRO A 1 83 ? 13.671 9.295 6.500 1.00 90.06 83 PRO A N 1
ATOM 637 C CA . PRO A 1 83 ? 13.392 10.650 6.031 1.00 90.06 83 PRO A CA 1
ATOM 638 C C . PRO A 1 83 ? 11.890 10.898 5.893 1.00 90.06 83 PRO A C 1
ATOM 640 O O . PRO A 1 83 ? 11.156 10.028 5.428 1.00 90.06 83 PRO A O 1
ATOM 643 N N . GLN A 1 84 ? 11.436 12.094 6.274 1.00 91.62 84 GLN A N 1
ATOM 644 C CA . GLN A 1 84 ? 10.030 12.494 6.184 1.00 91.62 84 GLN A CA 1
ATOM 645 C C . GLN A 1 84 ? 9.510 12.431 4.748 1.00 91.62 84 GLN A C 1
ATOM 647 O O . GLN A 1 84 ? 8.587 11.674 4.461 1.00 91.62 84 GLN A O 1
ATOM 652 N N . TYR A 1 85 ? 10.132 13.196 3.850 1.00 94.19 85 TYR A N 1
ATOM 653 C CA . TYR A 1 85 ? 9.711 13.365 2.458 1.00 94.19 85 TYR A CA 1
ATOM 654 C C . TYR A 1 85 ? 10.327 12.310 1.530 1.00 94.19 85 TYR A C 1
ATOM 656 O O . TYR A 1 85 ? 10.803 12.601 0.436 1.00 94.19 85 TYR A O 1
ATOM 664 N N . GLU A 1 86 ? 10.296 11.054 1.959 1.00 94.88 86 GLU A N 1
ATOM 665 C CA . GLU A 1 86 ? 10.690 9.907 1.147 1.00 94.88 86 GLU A CA 1
ATOM 666 C C . GLU A 1 86 ? 9.494 8.965 1.001 1.00 94.88 86 GLU A C 1
ATOM 668 O O . GLU A 1 86 ? 8.812 8.656 1.978 1.00 94.88 86 GLU A O 1
ATOM 673 N N . PHE A 1 87 ? 9.238 8.496 -0.219 1.00 97.94 87 PHE A N 1
ATOM 674 C CA . PHE A 1 87 ? 8.433 7.299 -0.415 1.00 97.94 87 PHE A CA 1
ATOM 675 C C . PHE A 1 87 ? 9.381 6.109 -0.285 1.00 97.94 87 PHE A C 1
ATOM 677 O O . PHE A 1 87 ? 10.078 5.755 -1.238 1.00 97.94 87 PHE A O 1
ATOM 684 N N . GLY A 1 88 ? 9.457 5.563 0.929 1.00 94.06 88 GLY A N 1
ATOM 685 C CA . GLY A 1 88 ? 10.461 4.577 1.309 1.00 94.06 88 GLY A CA 1
ATOM 686 C C . GLY A 1 88 ? 9.902 3.414 2.117 1.00 94.06 88 GLY A C 1
ATOM 687 O O . GLY A 1 88 ? 8.760 2.971 1.928 1.00 94.06 88 GLY A O 1
ATOM 688 N N . SER A 1 89 ? 10.737 2.895 3.017 1.00 88.94 89 SER A N 1
ATOM 689 C CA . SER A 1 89 ? 10.458 1.684 3.792 1.00 88.94 89 SER A CA 1
ATOM 690 C C . SER A 1 89 ? 9.161 1.767 4.593 1.00 88.94 89 SER A C 1
ATOM 692 O O . SER A 1 89 ? 8.470 0.755 4.712 1.00 88.94 89 SER A O 1
ATOM 694 N N . GLU A 1 90 ? 8.783 2.941 5.102 1.00 92.00 90 GLU A N 1
ATOM 695 C CA . GLU A 1 90 ? 7.545 3.090 5.861 1.00 92.00 90 GLU A CA 1
ATOM 696 C C . GLU A 1 90 ? 6.336 3.321 4.943 1.00 92.00 90 GLU A C 1
ATOM 698 O O . GLU A 1 90 ? 5.289 2.686 5.133 1.00 92.00 90 GLU A O 1
ATOM 703 N N . ALA A 1 91 ? 6.505 4.193 3.945 1.00 96.44 91 ALA A N 1
ATOM 704 C CA . ALA A 1 91 ? 5.455 4.718 3.076 1.00 96.44 91 ALA A CA 1
ATOM 705 C C . ALA A 1 91 ? 4.890 3.702 2.081 1.00 96.44 91 ALA A C 1
ATOM 707 O O . ALA A 1 91 ? 3.675 3.658 1.874 1.00 96.44 91 ALA A O 1
ATOM 708 N N . SER A 1 92 ? 5.749 2.876 1.474 1.00 97.06 92 SER A N 1
ATOM 709 C CA . SER A 1 92 ? 5.377 1.919 0.415 1.00 97.06 92 SER A CA 1
ATOM 710 C C . SER A 1 92 ? 4.237 0.992 0.826 1.00 97.06 92 SER A C 1
ATOM 712 O O . SER A 1 92 ? 3.295 0.746 0.070 1.00 97.06 92 SER A O 1
ATOM 714 N N . ARG A 1 93 ? 4.254 0.559 2.085 1.00 96.75 93 ARG A N 1
ATOM 715 C CA . ARG A 1 93 ? 3.248 -0.319 2.688 1.00 96.75 93 ARG A CA 1
ATOM 716 C C . ARG A 1 93 ? 1.845 0.277 2.677 1.00 96.75 93 ARG A C 1
ATOM 718 O O . ARG A 1 93 ? 0.878 -0.481 2.697 1.00 96.75 93 ARG A O 1
ATOM 725 N N . THR A 1 94 ? 1.718 1.604 2.658 1.00 98.06 94 THR A N 1
ATOM 726 C CA . THR A 1 94 ? 0.424 2.300 2.602 1.00 98.06 94 THR A CA 1
ATOM 727 C C . THR A 1 94 ? -0.391 1.831 1.406 1.00 98.06 94 THR A C 1
ATOM 729 O O . THR A 1 94 ? -1.569 1.515 1.558 1.00 98.06 94 THR A O 1
ATOM 732 N N . LEU A 1 95 ? 0.255 1.691 0.245 1.00 98.38 95 LEU A N 1
ATOM 733 C CA . LEU A 1 95 ? -0.392 1.233 -0.981 1.00 98.38 95 LEU A CA 1
ATOM 734 C C . LEU A 1 95 ? -1.009 -0.158 -0.802 1.00 98.38 95 LEU A C 1
ATOM 736 O O . LEU A 1 95 ? -2.194 -0.345 -1.074 1.00 98.38 95 LEU A O 1
ATOM 740 N N . TRP A 1 96 ? -0.255 -1.103 -0.232 1.00 98.31 96 TRP A N 1
ATOM 741 C CA . TRP A 1 96 ? -0.778 -2.432 0.089 1.00 98.31 96 TRP A CA 1
ATOM 742 C C . TRP A 1 96 ? -1.914 -2.381 1.117 1.00 98.31 96 TRP A C 1
ATOM 744 O O . TRP A 1 96 ? -2.917 -3.072 0.967 1.00 98.31 96 TRP A O 1
ATOM 754 N N . ARG A 1 97 ? -1.805 -1.547 2.162 1.00 98.12 97 ARG A N 1
ATOM 755 C CA . ARG A 1 97 ? -2.841 -1.432 3.210 1.00 98.12 97 ARG A CA 1
ATOM 756 C C . ARG A 1 97 ? -4.176 -0.933 2.654 1.00 98.12 97 ARG A C 1
ATOM 758 O O . ARG A 1 97 ? -5.226 -1.387 3.123 1.00 98.12 97 ARG A O 1
ATOM 765 N N . VAL A 1 98 ? -4.128 -0.022 1.682 1.00 98.31 98 VAL A N 1
ATOM 766 C CA . VAL A 1 98 ? -5.313 0.491 0.985 1.00 98.31 98 VAL A CA 1
ATOM 767 C C . VAL A 1 98 ? -5.836 -0.532 -0.022 1.00 98.31 98 VAL A C 1
ATOM 769 O O . VAL A 1 98 ? -7.030 -0.823 -0.005 1.00 98.31 98 VAL A O 1
ATOM 772 N N . ALA A 1 99 ? -4.963 -1.172 -0.806 1.00 97.75 99 ALA A N 1
ATOM 773 C CA . ALA A 1 99 ? -5.347 -2.255 -1.717 1.00 97.75 99 ALA A CA 1
ATOM 774 C C . ALA A 1 99 ? -6.045 -3.408 -0.984 1.00 97.75 99 ALA A C 1
ATOM 776 O O . ALA A 1 99 ? -7.089 -3.891 -1.413 1.00 97.75 99 ALA A O 1
ATOM 777 N N . PHE A 1 100 ? -5.541 -3.766 0.196 1.00 97.06 100 PHE A N 1
ATOM 778 C CA . PHE A 1 100 ? -6.165 -4.738 1.082 1.00 97.06 100 PHE A CA 1
ATOM 779 C C . PHE A 1 100 ? -7.558 -4.291 1.574 1.00 97.06 100 PHE A C 1
ATOM 781 O O . PHE A 1 100 ? -8.411 -5.135 1.826 1.00 97.06 100 PHE A O 1
ATOM 788 N N . ASP A 1 101 ? -7.840 -2.985 1.726 1.00 96.50 101 ASP A N 1
ATOM 789 C CA . ASP A 1 101 ? -9.219 -2.515 1.970 1.00 96.50 101 ASP A CA 1
ATOM 790 C C . ASP A 1 101 ? -10.122 -2.756 0.765 1.00 96.50 101 ASP A C 1
ATOM 792 O O . ASP A 1 101 ? -11.189 -3.342 0.931 1.00 96.50 101 ASP A O 1
ATOM 796 N N . GLY A 1 102 ? -9.672 -2.341 -0.422 1.00 94.31 102 GLY A N 1
ATOM 797 C CA . GLY A 1 102 ? -10.423 -2.477 -1.670 1.00 94.31 102 GLY A CA 1
ATOM 798 C C . GLY A 1 102 ? -10.742 -3.931 -2.013 1.00 94.31 102 GLY A C 1
ATOM 799 O O . GLY A 1 102 ? -11.875 -4.244 -2.363 1.00 94.31 102 GLY A O 1
ATOM 800 N N . ALA A 1 103 ? -9.773 -4.833 -1.843 1.00 92.62 103 ALA A N 1
ATOM 801 C CA . ALA A 1 103 ? -9.944 -6.251 -2.147 1.00 92.62 103 ALA A CA 1
ATOM 802 C C . ALA A 1 103 ? -10.847 -6.976 -1.139 1.00 92.62 103 ALA A C 1
ATOM 804 O O . ALA A 1 103 ? -11.704 -7.772 -1.521 1.00 92.62 103 ALA A O 1
ATOM 805 N N . VAL A 1 104 ? -10.685 -6.706 0.161 1.00 92.88 104 VAL A N 1
ATOM 806 C CA . VAL A 1 104 ? -11.434 -7.429 1.203 1.00 92.88 104 VAL A CA 1
ATOM 807 C C . VAL A 1 104 ? -12.844 -6.858 1.381 1.00 92.88 104 VAL A C 1
ATOM 809 O O . VAL A 1 104 ? -13.798 -7.625 1.529 1.00 92.88 104 VAL A O 1
ATOM 812 N N . TYR A 1 105 ? -13.007 -5.531 1.312 1.00 92.88 105 TYR A N 1
ATOM 813 C CA . TYR A 1 105 ? -14.272 -4.811 1.525 1.00 92.88 105 TYR A CA 1
ATOM 814 C C . TYR A 1 105 ? -14.718 -3.993 0.299 1.00 92.88 105 TYR A C 1
ATOM 816 O O . TYR A 1 105 ? -15.006 -2.800 0.428 1.00 92.88 105 TYR A O 1
ATOM 824 N N . PRO A 1 106 ? -14.852 -4.608 -0.887 1.00 88.00 106 PRO A N 1
ATOM 825 C CA . PRO A 1 106 ? -15.099 -3.882 -2.133 1.00 88.00 106 PRO A CA 1
ATOM 826 C C . PRO A 1 106 ? -16.402 -3.065 -2.127 1.00 88.00 106 PRO A C 1
ATOM 828 O O . PRO A 1 106 ? -16.469 -2.029 -2.775 1.00 88.00 106 PRO A O 1
ATOM 831 N N . CYS A 1 107 ? -17.418 -3.470 -1.353 1.00 85.88 107 CYS A N 1
ATOM 832 C CA . CYS A 1 107 ? -18.692 -2.742 -1.268 1.00 85.88 107 CYS A CA 1
ATOM 833 C C . CYS A 1 107 ? -18.642 -1.503 -0.354 1.00 85.88 107 CYS A C 1
ATOM 835 O O . CYS A 1 107 ? -19.566 -0.698 -0.367 1.00 85.88 107 CYS A O 1
ATOM 837 N N . GLU A 1 108 ? -17.617 -1.375 0.493 1.00 90.06 108 GLU A N 1
ATOM 838 C CA . GLU A 1 108 ? -17.500 -0.269 1.453 1.00 90.06 108 GLU A CA 1
ATOM 839 C C . GLU A 1 108 ? -16.264 0.610 1.215 1.00 90.06 108 GLU A C 1
ATOM 841 O O . GLU A 1 108 ? -16.123 1.663 1.843 1.00 90.06 108 GLU A O 1
ATOM 846 N N . ALA A 1 109 ? -15.332 0.151 0.380 1.00 91.25 109 ALA A N 1
ATOM 847 C CA . ALA A 1 109 ? -14.003 0.723 0.213 1.00 91.25 109 ALA A CA 1
ATOM 848 C C . ALA A 1 109 ? -13.851 1.506 -1.102 1.00 91.25 109 ALA A C 1
ATOM 850 O O . ALA A 1 109 ? -12.786 1.482 -1.707 1.00 91.25 109 ALA A O 1
ATOM 851 N N . GLU A 1 110 ? -14.879 2.248 -1.525 1.00 91.19 110 GLU A N 1
ATOM 852 C CA . GLU A 1 110 ? -14.789 3.148 -2.692 1.00 91.19 110 GLU A CA 1
ATOM 853 C C . GLU A 1 110 ? -13.607 4.129 -2.566 1.00 91.19 110 GLU A C 1
ATOM 855 O O . GLU A 1 110 ? -12.856 4.348 -3.516 1.00 91.19 110 GLU A O 1
ATOM 860 N N . SER A 1 111 ? -13.363 4.642 -1.353 1.00 95.06 111 SER A N 1
ATOM 861 C CA . SER A 1 111 ? -12.207 5.493 -1.049 1.00 95.06 111 SER A CA 1
ATOM 862 C C . SER A 1 111 ? -10.859 4.823 -1.344 1.00 95.06 111 SER A C 1
ATOM 864 O O . SER A 1 111 ? -9.899 5.526 -1.650 1.00 95.06 111 SER A O 1
ATOM 866 N N . ALA A 1 112 ? -10.772 3.487 -1.288 1.00 96.56 112 ALA A N 1
ATOM 867 C CA . ALA A 1 112 ? -9.557 2.760 -1.650 1.00 96.56 112 ALA A CA 1
ATOM 868 C C . ALA A 1 112 ? -9.270 2.886 -3.146 1.00 96.56 112 ALA A C 1
ATOM 870 O O . ALA A 1 112 ? -8.156 3.229 -3.527 1.00 96.56 112 ALA A O 1
ATOM 871 N N . SER A 1 113 ? -10.284 2.659 -3.983 1.00 93.62 113 SER A N 1
ATOM 872 C CA . SER A 1 113 ? -10.173 2.785 -5.439 1.00 93.62 113 SER A CA 1
ATOM 873 C C . SER A 1 113 ? -9.793 4.210 -5.844 1.00 93.62 113 SER A C 1
ATOM 875 O O . SER A 1 113 ? -8.896 4.395 -6.662 1.00 93.62 113 SER A O 1
ATOM 877 N N . ASN A 1 114 ? -10.404 5.219 -5.213 1.00 95.50 114 ASN A N 1
ATOM 878 C CA . ASN A 1 114 ? -10.081 6.626 -5.471 1.00 95.50 114 ASN A CA 1
ATOM 879 C C . ASN A 1 114 ? -8.631 6.961 -5.097 1.00 95.50 114 ASN A C 1
ATOM 881 O O . ASN A 1 114 ? -7.927 7.594 -5.879 1.00 95.50 114 ASN A O 1
ATOM 885 N N . PHE A 1 115 ? -8.164 6.491 -3.938 1.00 97.88 115 PHE A N 1
ATOM 886 C CA . PHE A 1 115 ? -6.778 6.679 -3.508 1.00 97.88 115 PHE A CA 1
ATOM 887 C C . PHE A 1 115 ? -5.779 5.947 -4.419 1.00 97.88 115 PHE A C 1
ATOM 889 O O . PHE A 1 115 ? -4.683 6.444 -4.658 1.00 97.88 115 PHE A O 1
ATOM 896 N N . LEU A 1 116 ? -6.120 4.765 -4.936 1.00 98.19 116 LEU A N 1
ATOM 897 C CA . LEU A 1 116 ? -5.218 3.976 -5.783 1.00 98.19 116 LEU A CA 1
ATOM 898 C C . LEU A 1 116 ? -5.214 4.413 -7.255 1.00 98.19 116 LEU A C 1
ATOM 900 O O . LEU A 1 116 ? -4.277 4.084 -7.981 1.00 98.19 116 LEU A O 1
ATOM 904 N N . ALA A 1 117 ? -6.201 5.192 -7.699 1.00 97.62 117 ALA A N 1
ATOM 905 C CA . ALA A 1 117 ? -6.322 5.590 -9.098 1.00 97.62 117 ALA A CA 1
ATOM 906 C C . ALA A 1 117 ? -5.056 6.263 -9.677 1.00 97.62 117 ALA A C 1
ATOM 908 O O . ALA A 1 117 ? -4.650 5.887 -10.780 1.00 97.62 117 ALA A O 1
ATOM 909 N N . PRO A 1 118 ? -4.363 7.192 -8.983 1.00 98.19 118 PRO A N 1
ATOM 910 C CA . PRO A 1 118 ? -3.148 7.786 -9.530 1.00 98.19 118 PRO A CA 1
ATOM 911 C C . PRO A 1 118 ? -2.023 6.762 -9.718 1.00 98.19 118 PRO A C 1
ATOM 913 O O . PRO A 1 118 ? -1.385 6.761 -10.769 1.00 98.19 118 PRO A O 1
ATOM 916 N N . ILE A 1 119 ? -1.809 5.849 -8.759 1.00 98.31 119 ILE A N 1
ATOM 917 C CA . ILE A 1 119 ? -0.759 4.829 -8.895 1.00 98.31 119 ILE A CA 1
ATOM 918 C C . ILE A 1 119 ? -1.110 3.804 -9.979 1.00 98.31 119 ILE A C 1
ATOM 920 O O . ILE A 1 119 ? -0.234 3.407 -10.744 1.00 98.31 119 ILE A O 1
ATOM 924 N N . HIS A 1 120 ? -2.387 3.439 -10.127 1.00 98.19 120 HIS A N 1
ATOM 925 C CA . HIS A 1 120 ? -2.849 2.598 -11.233 1.00 98.19 120 HIS A CA 1
ATOM 926 C C . HIS A 1 120 ? -2.607 3.255 -12.590 1.00 98.19 120 HIS A C 1
ATOM 928 O O . HIS A 1 120 ? -2.103 2.595 -13.493 1.00 98.19 120 HIS A O 1
ATOM 934 N N . ASN A 1 121 ? -2.870 4.559 -12.722 1.00 97.75 121 ASN A N 1
ATOM 935 C CA . ASN A 1 121 ? -2.567 5.300 -13.948 1.00 97.75 121 ASN A CA 1
ATOM 936 C C . ASN A 1 121 ? -1.070 5.261 -14.281 1.00 97.75 121 ASN A C 1
ATOM 938 O O . ASN A 1 121 ? -0.710 5.080 -15.445 1.00 97.75 121 ASN A O 1
ATOM 942 N N . ARG A 1 122 ? -0.191 5.402 -13.278 1.00 97.75 122 ARG A N 1
ATOM 943 C CA . ARG A 1 122 ? 1.267 5.296 -13.466 1.00 97.75 122 ARG A CA 1
ATOM 944 C C . ARG A 1 122 ? 1.678 3.889 -13.893 1.00 97.75 122 ARG A C 1
ATOM 946 O O . ARG A 1 122 ? 2.414 3.755 -14.865 1.00 97.75 122 ARG A O 1
ATOM 953 N N . LEU A 1 123 ? 1.188 2.861 -13.197 1.00 97.69 123 LEU A N 1
ATOM 954 C CA . LEU A 1 123 ? 1.484 1.463 -13.512 1.00 97.69 123 LEU A CA 1
ATOM 955 C C . LEU A 1 123 ? 0.990 1.089 -14.912 1.00 97.69 123 LEU A C 1
ATOM 957 O O . LEU A 1 123 ? 1.754 0.507 -15.669 1.00 97.69 123 LEU A O 1
ATOM 961 N N . GLY A 1 124 ? -0.231 1.477 -15.286 1.00 97.31 124 GLY A N 1
ATOM 962 C CA . GLY A 1 124 ? -0.780 1.214 -16.616 1.00 97.31 124 GLY A CA 1
ATOM 963 C C . GLY A 1 124 ? -0.037 1.954 -17.729 1.00 97.31 124 GLY A C 1
ATOM 964 O O . GLY A 1 124 ? 0.313 1.352 -18.737 1.00 97.31 124 GLY A O 1
ATOM 965 N N . SER A 1 125 ? 0.265 3.243 -17.536 1.00 96.19 125 SER A N 1
ATOM 966 C CA . SER A 1 125 ? 0.927 4.064 -18.568 1.00 96.19 125 SER A CA 1
ATOM 967 C C . SER A 1 125 ? 2.367 3.639 -18.855 1.00 96.19 125 SER A C 1
ATOM 969 O O . SER A 1 125 ? 2.872 3.886 -19.948 1.00 96.19 125 SER A O 1
ATOM 971 N N . ASN A 1 126 ? 3.033 3.029 -17.873 1.00 96.12 126 ASN A N 1
ATOM 972 C CA . ASN A 1 126 ? 4.445 2.669 -17.953 1.00 96.12 126 ASN A CA 1
ATOM 973 C C . ASN A 1 126 ? 4.681 1.153 -18.011 1.00 96.12 126 ASN A C 1
ATOM 975 O O . ASN A 1 126 ? 5.824 0.718 -17.878 1.00 96.12 126 ASN A O 1
ATOM 979 N N . PHE A 1 127 ? 3.628 0.351 -18.172 1.00 96.88 127 PHE A N 1
ATOM 980 C CA . PHE A 1 127 ? 3.758 -1.095 -18.292 1.00 96.88 127 PHE A CA 1
ATOM 981 C C . PHE A 1 127 ? 4.284 -1.480 -19.678 1.00 96.88 127 PHE A C 1
ATOM 983 O O . PHE A 1 127 ? 3.649 -1.188 -20.692 1.00 96.88 127 PHE A O 1
ATOM 990 N N . ASP A 1 128 ? 5.419 -2.177 -19.718 1.00 94.06 128 ASP A N 1
ATOM 991 C CA . ASP A 1 128 ? 5.926 -2.825 -20.926 1.00 94.06 128 ASP A CA 1
ATOM 992 C C . ASP A 1 128 ? 5.815 -4.355 -20.791 1.00 94.06 128 ASP A C 1
ATOM 994 O O . ASP A 1 128 ? 6.654 -4.983 -20.134 1.00 94.06 128 ASP A O 1
ATOM 998 N N . PRO A 1 129 ? 4.816 -4.995 -21.431 1.00 88.81 129 PRO A N 1
ATOM 999 C CA . PRO A 1 129 ? 4.664 -6.448 -21.386 1.00 88.81 129 PRO A CA 1
ATOM 1000 C C . PRO A 1 129 ? 5.795 -7.199 -22.106 1.00 88.81 129 PRO A C 1
ATOM 1002 O O . PRO A 1 129 ? 5.901 -8.414 -21.958 1.00 88.81 129 PRO A O 1
ATOM 1005 N N . ASN A 1 130 ? 6.632 -6.506 -22.887 1.00 86.69 130 ASN A N 1
ATOM 1006 C CA . ASN A 1 130 ? 7.737 -7.088 -23.648 1.00 86.69 130 ASN A CA 1
ATOM 1007 C C . ASN A 1 130 ? 9.113 -6.716 -23.078 1.00 86.69 130 ASN A C 1
ATOM 1009 O O . ASN A 1 130 ? 10.121 -6.911 -23.763 1.00 86.69 130 ASN A O 1
ATOM 1013 N N . ALA A 1 131 ? 9.171 -6.181 -21.852 1.00 84.88 131 ALA A N 1
ATOM 1014 C CA . ALA A 1 131 ? 10.419 -5.774 -21.221 1.00 84.88 131 ALA A CA 1
ATOM 1015 C C . ALA A 1 131 ? 11.446 -6.922 -21.256 1.00 84.88 131 ALA A C 1
ATOM 1017 O O . ALA A 1 131 ? 11.238 -7.995 -20.687 1.00 84.88 131 ALA A O 1
ATOM 1018 N N . ALA A 1 132 ? 12.564 -6.693 -21.955 1.00 62.56 132 ALA A N 1
ATOM 1019 C CA . ALA A 1 132 ? 13.468 -7.764 -22.374 1.00 62.56 132 ALA A CA 1
ATOM 1020 C C . ALA A 1 132 ? 14.190 -8.467 -21.211 1.00 62.56 132 ALA A C 1
ATOM 1022 O O . ALA A 1 132 ? 14.545 -9.631 -21.360 1.00 62.56 132 ALA A O 1
ATOM 1023 N N . THR A 1 133 ? 14.373 -7.800 -20.065 1.00 63.09 133 THR A N 1
ATOM 1024 C CA . THR A 1 133 ? 14.819 -8.391 -18.788 1.00 63.09 133 THR A CA 1
ATOM 1025 C C . THR A 1 133 ? 14.657 -7.379 -17.654 1.00 63.09 133 THR A C 1
ATOM 1027 O O . THR A 1 133 ? 15.031 -6.219 -17.829 1.00 63.09 133 THR A O 1
ATOM 1030 N N . GLY A 1 134 ? 14.213 -7.827 -16.475 1.00 74.25 134 GLY A N 1
ATOM 1031 C CA . GLY A 1 134 ? 14.257 -7.035 -15.245 1.00 74.25 134 GLY A CA 1
ATOM 1032 C C . GLY A 1 134 ? 12.892 -6.761 -14.622 1.00 74.25 134 GLY A C 1
ATOM 1033 O O . GLY A 1 134 ? 12.229 -7.682 -14.142 1.00 74.25 134 GLY A O 1
ATOM 1034 N N . SER A 1 135 ? 12.495 -5.488 -14.616 1.00 85.12 135 SER A N 1
ATOM 1035 C CA . SER A 1 135 ? 11.159 -5.045 -14.218 1.00 85.12 135 SER A CA 1
ATOM 1036 C C . SER A 1 135 ? 10.325 -4.677 -15.453 1.00 85.12 135 SER A C 1
ATOM 1038 O O . SER A 1 135 ? 10.844 -3.993 -16.336 1.00 85.12 135 SER A O 1
ATOM 1040 N N . PRO A 1 136 ? 9.039 -5.077 -15.518 1.00 91.31 136 PRO A N 1
ATOM 1041 C CA . PRO A 1 136 ? 8.092 -4.599 -16.533 1.00 91.31 136 PRO A CA 1
ATOM 1042 C C . PRO A 1 136 ? 7.801 -3.094 -16.449 1.00 91.31 136 PRO A C 1
ATOM 1044 O O . PRO A 1 136 ? 7.142 -2.546 -17.330 1.00 91.31 136 PRO A O 1
ATOM 1047 N N . TRP A 1 137 ? 8.260 -2.436 -15.380 1.00 95.31 137 TRP A N 1
ATOM 1048 C CA . TRP A 1 137 ? 8.111 -1.006 -15.160 1.00 95.31 137 TRP A CA 1
ATOM 1049 C C . TRP A 1 137 ? 9.479 -0.330 -15.051 1.00 95.31 137 TRP A C 1
ATOM 1051 O O . TRP A 1 137 ? 10.342 -0.795 -14.304 1.00 95.31 137 TRP A O 1
ATOM 1061 N N . PRO A 1 138 ? 9.688 0.806 -15.732 1.00 94.25 138 PRO A N 1
ATOM 1062 C CA . PRO A 1 138 ? 10.880 1.618 -15.543 1.00 94.25 138 PRO A CA 1
ATOM 1063 C C . PRO A 1 138 ? 10.856 2.354 -14.194 1.00 94.25 138 PRO A C 1
ATOM 1065 O O . PRO A 1 138 ? 9.789 2.636 -13.640 1.00 94.25 138 PRO A O 1
ATOM 1068 N N . GLU A 1 139 ? 12.037 2.749 -13.710 1.00 93.12 139 GLU A N 1
ATOM 1069 C CA . GLU A 1 139 ? 12.228 3.477 -12.442 1.00 93.12 139 GLU A CA 1
ATOM 1070 C C . GLU A 1 139 ? 11.347 4.734 -12.353 1.00 93.12 139 GLU A C 1
ATOM 1072 O O . GLU A 1 139 ? 10.698 4.982 -11.337 1.00 93.12 139 GLU A O 1
ATOM 1077 N N . ASN A 1 140 ? 11.224 5.471 -13.464 1.00 94.81 140 ASN A N 1
ATOM 1078 C CA . ASN A 1 140 ? 10.421 6.692 -13.569 1.00 94.81 140 ASN A CA 1
ATOM 1079 C C . ASN A 1 140 ? 8.897 6.454 -13.561 1.00 94.81 140 ASN A C 1
ATOM 1081 O O . ASN A 1 140 ? 8.130 7.399 -13.756 1.00 94.81 140 ASN A O 1
ATOM 1085 N N . THR A 1 141 ? 8.427 5.224 -13.341 1.00 97.19 141 THR A N 1
ATOM 1086 C CA . THR A 1 141 ? 7.015 4.960 -13.024 1.00 97.19 141 THR A CA 1
ATOM 1087 C C . THR A 1 141 ? 6.616 5.673 -11.742 1.00 97.19 141 THR A C 1
ATOM 1089 O O . THR A 1 141 ? 5.574 6.333 -11.720 1.00 97.19 141 THR A O 1
ATOM 1092 N N . LEU A 1 142 ? 7.491 5.670 -10.735 1.00 97.44 142 LEU A N 1
ATOM 1093 C CA . LEU A 1 142 ? 7.384 6.568 -9.592 1.00 97.44 142 LEU A CA 1
ATOM 1094 C C . LEU A 1 142 ? 8.277 7.787 -9.830 1.00 97.44 142 LEU A C 1
ATOM 1096 O O . LEU A 1 142 ? 9.419 7.669 -10.260 1.00 97.44 142 LEU A O 1
ATOM 1100 N N . THR A 1 143 ? 7.753 8.978 -9.559 1.00 97.19 143 THR A N 1
ATOM 1101 C CA . THR A 1 143 ? 8.496 10.239 -9.689 1.00 97.19 143 THR A CA 1
ATOM 1102 C C . THR A 1 143 ? 8.303 11.085 -8.449 1.00 97.19 143 THR A C 1
ATOM 1104 O O . THR A 1 143 ? 7.247 11.015 -7.820 1.00 97.19 143 THR A O 1
ATOM 1107 N N . SER A 1 144 ? 9.289 11.927 -8.137 1.00 97.75 144 SER A N 1
ATOM 1108 C CA . SER A 1 144 ? 9.160 12.887 -7.046 1.00 97.75 144 SER A CA 1
ATOM 1109 C C . SER A 1 144 ? 7.975 13.832 -7.253 1.00 97.75 144 SER A C 1
ATOM 1111 O O . SER A 1 144 ? 7.664 14.229 -8.379 1.00 97.75 144 SER A O 1
ATOM 1113 N N . CYS A 1 145 ? 7.316 14.201 -6.159 1.00 97.50 145 CYS A N 1
ATOM 1114 C CA . CYS A 1 145 ? 6.090 14.993 -6.184 1.00 97.50 145 CYS A CA 1
ATOM 1115 C C . CYS A 1 145 ? 5.863 15.725 -4.857 1.00 97.50 145 CYS A C 1
ATOM 1117 O O . CYS A 1 145 ? 6.557 15.482 -3.870 1.00 97.50 145 CYS A O 1
ATOM 1119 N N . LYS A 1 146 ? 4.870 16.613 -4.821 1.00 96.00 146 LYS A N 1
ATOM 1120 C CA . LYS A 1 146 ? 4.362 17.214 -3.586 1.00 96.00 146 LYS A CA 1
ATOM 1121 C C . LYS A 1 146 ? 2.922 16.772 -3.359 1.00 96.00 146 LYS A C 1
ATOM 1123 O O . LYS A 1 146 ? 2.171 16.656 -4.326 1.00 96.00 146 LYS A O 1
ATOM 1128 N N . ALA A 1 147 ? 2.547 16.549 -2.101 1.00 94.94 147 ALA A N 1
ATOM 1129 C CA . ALA A 1 147 ? 1.148 16.327 -1.744 1.00 94.94 147 ALA A CA 1
ATOM 1130 C C . ALA A 1 147 ? 0.348 17.644 -1.738 1.00 94.94 147 ALA A C 1
ATOM 1132 O O . ALA A 1 147 ? -0.830 17.655 -2.073 1.00 94.94 147 ALA A O 1
ATOM 1133 N N . PHE A 1 148 ? 1.008 18.762 -1.419 1.00 94.06 148 PHE A N 1
ATOM 1134 C CA . PHE A 1 148 ? 0.436 20.111 -1.396 1.00 94.06 148 PHE A CA 1
ATOM 1135 C C . PHE A 1 148 ? 1.507 21.166 -1.729 1.00 94.06 148 PHE A C 1
ATOM 1137 O O . PHE A 1 148 ? 2.707 20.915 -1.573 1.00 94.06 148 PHE A O 1
ATOM 1144 N N . ASP A 1 149 ? 1.095 22.344 -2.200 1.00 91.75 149 ASP A N 1
ATOM 1145 C CA . ASP A 1 149 ? 1.996 23.348 -2.788 1.00 91.75 149 ASP A CA 1
ATOM 1146 C C . ASP A 1 149 ? 3.042 23.877 -1.792 1.00 91.75 149 ASP A C 1
ATOM 1148 O O . ASP A 1 149 ? 4.230 24.003 -2.122 1.00 91.75 149 ASP A O 1
ATOM 1152 N N . GLU A 1 150 ? 2.621 24.113 -0.547 1.00 92.19 150 GLU A N 1
ATOM 1153 C CA . GLU A 1 150 ? 3.449 24.644 0.540 1.00 92.19 150 GLU A CA 1
ATOM 1154 C C . GLU A 1 150 ? 4.397 23.606 1.161 1.00 92.19 150 GLU A C 1
ATOM 1156 O O . GLU A 1 150 ? 5.140 23.927 2.092 1.00 92.19 150 GLU A O 1
ATOM 1161 N N . GLN A 1 151 ? 4.403 22.363 0.671 1.00 91.81 151 GLN A N 1
ATOM 1162 C CA . GLN A 1 151 ? 5.298 21.325 1.176 1.00 91.81 151 GLN A CA 1
ATOM 1163 C C . GLN A 1 151 ? 6.766 21.748 0.964 1.00 91.81 151 GLN A C 1
ATOM 1165 O O . GLN A 1 151 ? 7.126 22.150 -0.150 1.00 91.81 151 GLN A O 1
ATOM 1170 N N . PRO A 1 152 ? 7.634 21.668 1.991 1.00 91.56 152 PRO A N 1
ATOM 1171 C CA . PRO A 1 152 ? 8.987 22.222 1.914 1.00 91.56 152 PRO A CA 1
ATOM 1172 C C . PRO A 1 152 ? 9.907 21.442 0.965 1.00 91.56 152 PRO A C 1
ATOM 1174 O O . PRO A 1 152 ? 10.764 22.039 0.317 1.00 91.56 152 PRO A O 1
ATOM 1177 N N . GLU A 1 153 ? 9.709 20.131 0.836 1.00 93.06 153 GLU A N 1
ATOM 1178 C CA . GLU A 1 153 ? 10.525 19.240 0.004 1.00 93.06 153 GLU A CA 1
ATOM 1179 C C . GLU A 1 153 ? 9.632 18.327 -0.836 1.00 93.06 153 GLU A C 1
ATOM 1181 O O . GLU A 1 153 ? 8.454 18.166 -0.531 1.00 93.06 153 GLU A O 1
ATOM 1186 N N . ASN A 1 154 ? 10.165 17.720 -1.896 1.00 96.50 154 ASN A N 1
ATOM 1187 C CA . ASN A 1 154 ? 9.420 16.725 -2.665 1.00 96.50 154 ASN A CA 1
ATOM 1188 C C . ASN A 1 154 ? 9.461 15.369 -1.958 1.00 96.50 154 ASN A C 1
ATOM 1190 O O . ASN A 1 154 ? 10.534 14.920 -1.562 1.00 96.50 154 ASN A O 1
ATOM 1194 N N . ILE A 1 155 ? 8.324 14.676 -1.917 1.00 97.44 155 ILE A N 1
ATOM 1195 C CA . ILE A 1 155 ? 8.286 13.239 -1.644 1.00 97.44 155 ILE A CA 1
ATOM 1196 C C . ILE A 1 155 ? 9.054 12.557 -2.766 1.00 97.44 155 ILE A C 1
ATOM 1198 O O . ILE A 1 155 ? 8.651 12.646 -3.925 1.00 97.44 155 ILE A O 1
ATOM 1202 N N . THR A 1 156 ? 10.164 11.913 -2.428 1.00 97.69 156 THR A N 1
ATOM 1203 C CA . THR A 1 156 ? 11.044 11.264 -3.404 1.00 97.69 156 THR A CA 1
ATOM 1204 C C . THR A 1 156 ? 11.025 9.753 -3.192 1.00 97.69 156 THR A C 1
ATOM 1206 O O . THR A 1 156 ? 11.267 9.312 -2.069 1.00 97.69 156 THR A O 1
ATOM 1209 N N . PRO A 1 157 ? 10.699 8.943 -4.216 1.00 97.31 157 PRO A N 1
ATOM 1210 C CA . PRO A 1 157 ? 10.877 7.497 -4.142 1.00 97.31 157 PRO A CA 1
ATOM 1211 C C . PRO A 1 157 ? 12.332 7.150 -3.836 1.00 97.31 157 PRO A C 1
ATOM 1213 O O . PRO A 1 157 ? 13.234 7.804 -4.359 1.00 97.31 157 PRO A O 1
ATOM 1216 N N . MET A 1 158 ? 12.563 6.123 -3.017 1.00 94.69 158 MET A N 1
ATOM 1217 C CA . MET A 1 158 ? 13.906 5.554 -2.884 1.00 94.69 158 MET A CA 1
ATOM 1218 C C . MET A 1 158 ? 14.456 5.195 -4.268 1.00 94.69 158 MET A C 1
ATOM 1220 O O . MET A 1 158 ? 13.731 4.641 -5.093 1.00 94.69 158 MET A O 1
ATOM 1224 N N . ASN A 1 159 ? 15.731 5.499 -4.505 1.00 92.19 159 ASN A N 1
ATOM 1225 C CA . ASN A 1 159 ? 16.397 5.083 -5.734 1.00 92.19 159 ASN A CA 1
ATOM 1226 C C . ASN A 1 159 ? 16.375 3.558 -5.851 1.00 92.19 159 ASN A C 1
ATOM 1228 O O . ASN A 1 159 ? 16.511 2.859 -4.844 1.00 92.19 159 ASN A O 1
ATOM 1232 N N . ASP A 1 160 ? 16.253 3.076 -7.082 1.00 92.00 160 ASP A N 1
ATOM 1233 C CA . ASP A 1 160 ? 16.196 1.660 -7.421 1.00 92.00 160 ASP A CA 1
ATOM 1234 C C . ASP A 1 160 ? 14.985 0.956 -6.790 1.00 92.00 160 ASP A C 1
ATOM 1236 O O . ASP A 1 160 ? 15.040 -0.240 -6.497 1.00 92.00 160 ASP A O 1
ATOM 1240 N N . TRP A 1 161 ? 13.865 1.664 -6.573 1.00 94.31 161 TRP A N 1
ATOM 1241 C CA . TRP A 1 161 ? 12.687 1.087 -5.907 1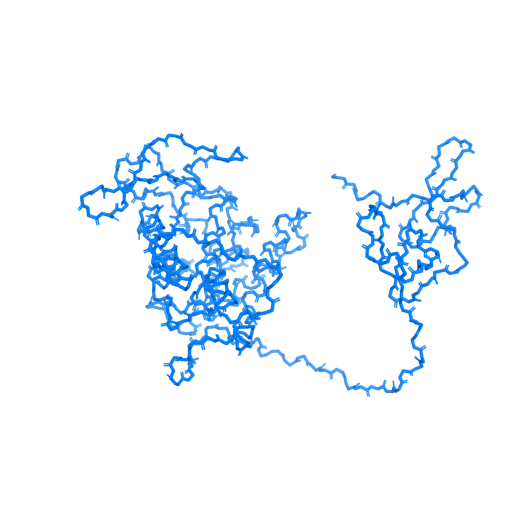.00 94.31 161 TRP A CA 1
ATOM 1242 C C . TRP A 1 161 ? 12.163 -0.156 -6.635 1.00 94.31 161 TRP A C 1
ATOM 1244 O O . TRP A 1 161 ? 11.644 -1.066 -5.983 1.00 94.31 161 TRP A O 1
ATOM 1254 N N . ILE A 1 162 ? 12.334 -0.223 -7.963 1.00 93.62 162 ILE A N 1
ATOM 1255 C CA . ILE A 1 162 ? 11.957 -1.387 -8.780 1.00 93.62 162 ILE A CA 1
ATOM 1256 C C . ILE A 1 162 ? 12.778 -2.636 -8.450 1.00 93.62 162 ILE A C 1
ATOM 1258 O O . ILE A 1 162 ? 12.385 -3.730 -8.824 1.00 93.62 162 ILE A O 1
ATOM 1262 N N . TRP A 1 163 ? 13.901 -2.496 -7.749 1.00 91.31 163 TRP A N 1
ATOM 1263 C CA . TRP A 1 163 ? 14.773 -3.593 -7.330 1.00 91.31 163 TRP A CA 1
ATOM 1264 C C . TRP A 1 163 ? 14.696 -3.875 -5.828 1.00 91.31 163 TRP A C 1
ATOM 1266 O O . TRP A 1 163 ? 15.291 -4.838 -5.348 1.00 91.31 163 TRP A O 1
ATOM 1276 N N . ILE A 1 164 ? 13.930 -3.076 -5.084 1.00 92.56 164 ILE A N 1
ATOM 1277 C CA . ILE A 1 164 ? 13.787 -3.187 -3.635 1.00 92.56 164 ILE A CA 1
ATOM 1278 C C . ILE A 1 164 ? 12.458 -3.878 -3.308 1.00 92.56 164 ILE A C 1
ATOM 1280 O O . ILE A 1 164 ? 11.386 -3.285 -3.408 1.00 92.56 164 ILE A O 1
ATOM 1284 N N . GLN A 1 165 ? 12.513 -5.134 -2.856 1.00 94.25 165 GLN A N 1
ATOM 1285 C CA . GLN A 1 165 ? 11.340 -5.987 -2.592 1.00 94.25 165 GLN A CA 1
ATOM 1286 C C . GLN A 1 165 ? 10.302 -5.321 -1.683 1.00 94.25 165 GLN A C 1
ATOM 1288 O O . GLN A 1 165 ? 9.102 -5.404 -1.940 1.00 94.25 165 GLN A O 1
ATOM 1293 N N . PHE A 1 166 ? 10.745 -4.652 -0.612 1.00 94.06 166 PHE A N 1
ATOM 1294 C CA . PHE A 1 166 ? 9.824 -3.985 0.310 1.00 94.06 166 PHE A CA 1
ATOM 1295 C C . PHE A 1 166 ? 9.178 -2.728 -0.279 1.00 94.06 166 PHE A C 1
ATOM 1297 O O . PHE A 1 166 ? 8.231 -2.224 0.311 1.00 94.06 166 PHE A O 1
ATOM 1304 N N . MET A 1 167 ? 9.670 -2.233 -1.415 1.00 96.19 167 MET A N 1
ATOM 1305 C CA . MET A 1 167 ? 9.095 -1.114 -2.155 1.00 96.19 167 MET A CA 1
ATOM 1306 C C . MET A 1 167 ? 8.145 -1.614 -3.238 1.00 96.19 167 MET A C 1
ATOM 1308 O O . MET A 1 167 ? 6.958 -1.283 -3.214 1.00 96.19 167 MET A O 1
ATOM 1312 N N . TYR A 1 168 ? 8.640 -2.435 -4.169 1.00 96.81 168 TYR A N 1
ATOM 1313 C CA . TYR A 1 168 ? 7.848 -2.832 -5.329 1.00 96.81 168 TYR A CA 1
ATOM 1314 C C . TYR A 1 168 ? 6.727 -3.813 -4.985 1.00 96.81 168 TYR A C 1
ATOM 1316 O O . TYR A 1 168 ? 5.663 -3.741 -5.594 1.00 96.81 168 TYR A O 1
ATOM 1324 N N . ALA A 1 169 ? 6.900 -4.704 -3.999 1.00 97.19 169 ALA A N 1
ATOM 1325 C CA . ALA A 1 169 ? 5.867 -5.692 -3.693 1.00 97.19 169 ALA A CA 1
ATOM 1326 C C . ALA A 1 169 ? 4.575 -5.028 -3.172 1.00 97.19 169 ALA A C 1
ATOM 1328 O O . ALA A 1 169 ? 3.504 -5.357 -3.693 1.00 97.19 169 ALA A O 1
ATOM 1329 N N . PRO A 1 170 ? 4.620 -4.048 -2.241 1.00 98.38 170 PRO A N 1
ATOM 1330 C CA . PRO A 1 170 ? 3.443 -3.249 -1.905 1.00 98.38 170 PRO A CA 1
ATOM 1331 C C . PRO A 1 170 ? 2.838 -2.472 -3.078 1.00 98.38 170 PRO A C 1
ATOM 1333 O O . PRO A 1 170 ? 1.614 -2.424 -3.193 1.00 98.38 170 PRO A O 1
ATOM 1336 N N . VAL A 1 171 ? 3.673 -1.863 -3.930 1.00 98.44 171 VAL A N 1
ATOM 1337 C CA . VAL A 1 171 ? 3.223 -1.068 -5.087 1.00 98.44 171 VAL A CA 1
ATOM 1338 C C . VAL A 1 171 ? 2.463 -1.954 -6.070 1.00 98.44 171 VAL A C 1
ATOM 1340 O O . VAL A 1 171 ? 1.325 -1.654 -6.424 1.00 98.44 171 VAL A O 1
ATOM 1343 N N . TYR A 1 172 ? 3.047 -3.080 -6.473 1.00 98.12 172 TYR A N 1
ATOM 1344 C CA . TYR A 1 172 ? 2.426 -3.987 -7.433 1.00 98.12 172 TYR A CA 1
ATOM 1345 C C . TYR A 1 172 ? 1.204 -4.701 -6.870 1.00 98.12 172 TYR A C 1
ATOM 1347 O O . TYR A 1 172 ? 0.252 -4.953 -7.599 1.00 98.12 172 TYR A O 1
ATOM 1355 N N . SER A 1 173 ? 1.165 -4.950 -5.561 1.00 98.19 173 SER A N 1
ATOM 1356 C CA . SER A 1 173 ? -0.017 -5.518 -4.907 1.00 98.19 173 SER A CA 1
ATOM 1357 C C . SER A 1 173 ? -1.275 -4.656 -5.055 1.00 98.19 173 SER A C 1
ATOM 1359 O O . SER A 1 173 ? -2.374 -5.151 -4.832 1.00 98.19 173 SER A O 1
ATOM 1361 N N . THR A 1 174 ? -1.155 -3.383 -5.444 1.00 98.19 174 THR A N 1
ATOM 1362 C CA . THR A 1 174 ? -2.323 -2.539 -5.748 1.00 98.19 174 THR A CA 1
ATOM 1363 C C . THR A 1 174 ? -3.121 -3.028 -6.952 1.00 98.19 174 THR A C 1
ATOM 1365 O O . THR A 1 174 ? -4.306 -2.715 -7.052 1.00 98.19 174 THR A O 1
ATOM 1368 N N . LEU A 1 175 ? -2.512 -3.827 -7.834 1.00 97.62 175 LEU A N 1
ATOM 1369 C CA . LEU A 1 175 ? -3.126 -4.342 -9.058 1.00 97.62 175 LEU A CA 1
ATOM 1370 C C . LEU A 1 175 ? -4.266 -5.340 -8.808 1.00 97.62 175 LEU A C 1
ATOM 1372 O O . LEU A 1 175 ? -5.011 -5.634 -9.737 1.00 97.62 175 LEU A O 1
ATOM 1376 N N . ILE A 1 176 ? -4.444 -5.823 -7.575 1.00 95.00 176 ILE A N 1
ATOM 1377 C CA . ILE A 1 176 ? -5.592 -6.665 -7.194 1.00 95.00 176 ILE A CA 1
ATOM 1378 C C . ILE A 1 176 ? -6.914 -5.881 -7.157 1.00 95.00 176 ILE A C 1
ATOM 1380 O O . ILE A 1 176 ? -7.991 -6.469 -7.181 1.00 95.00 176 ILE A O 1
ATOM 1384 N N . VAL A 1 177 ? -6.846 -4.549 -7.049 1.00 95.25 177 VAL A N 1
ATOM 1385 C CA . VAL A 1 177 ? -8.025 -3.678 -7.054 1.00 95.25 177 VAL A CA 1
ATOM 1386 C C . VAL A 1 177 ? -8.282 -3.236 -8.494 1.00 95.25 177 VAL A C 1
ATOM 1388 O O . VAL A 1 177 ? -7.360 -2.686 -9.098 1.00 95.25 177 VAL A O 1
ATOM 1391 N N . PRO A 1 178 ? -9.492 -3.430 -9.054 1.00 93.19 178 PRO A N 1
ATOM 1392 C CA . PRO A 1 178 ? -9.814 -3.011 -10.417 1.00 93.19 178 PRO A CA 1
ATOM 1393 C C . PRO A 1 178 ? -9.439 -1.549 -10.685 1.00 93.19 178 PRO A C 1
ATOM 1395 O O . PRO A 1 178 ? -9.853 -0.650 -9.950 1.00 93.19 178 PRO A O 1
ATOM 1398 N N . ALA A 1 179 ? -8.647 -1.325 -11.731 1.00 94.44 179 ALA A N 1
ATOM 1399 C CA . ALA A 1 179 ? -8.150 -0.011 -12.107 1.00 94.44 179 ALA A CA 1
ATOM 1400 C C . ALA A 1 179 ? -9.081 0.643 -13.136 1.00 94.44 179 ALA A C 1
ATOM 1402 O O . ALA A 1 179 ? -9.414 0.058 -14.165 1.00 94.44 179 ALA A O 1
ATOM 1403 N N . SER A 1 180 ? -9.491 1.887 -12.881 1.00 91.38 180 SER A N 1
ATOM 1404 C CA . SER A 1 180 ? -10.300 2.638 -13.846 1.00 91.38 180 SER A CA 1
ATOM 1405 C C . SER A 1 180 ? -9.487 2.945 -15.107 1.00 91.38 180 SER A C 1
ATOM 1407 O O . SER A 1 180 ? -8.353 3.405 -15.016 1.00 91.38 180 SER A O 1
ATOM 1409 N N . GLY A 1 181 ? -10.072 2.713 -16.284 1.00 90.38 181 GLY A N 1
ATOM 1410 C CA . GLY A 1 181 ? -9.425 2.999 -17.569 1.00 90.38 181 GLY A CA 1
ATOM 1411 C C . GLY A 1 181 ? -8.413 1.951 -18.042 1.00 90.38 181 GLY A C 1
ATOM 1412 O O . GLY A 1 181 ? -7.820 2.146 -19.098 1.00 90.38 181 GLY A O 1
ATOM 1413 N N . ILE A 1 182 ? -8.248 0.845 -17.312 1.00 93.88 182 ILE A N 1
ATOM 1414 C CA . ILE A 1 182 ? -7.422 -0.304 -17.703 1.00 93.88 182 ILE A CA 1
ATOM 1415 C C . ILE A 1 182 ? -8.353 -1.489 -17.949 1.00 93.88 182 ILE A C 1
ATOM 1417 O O . ILE A 1 182 ? -9.269 -1.731 -17.164 1.00 93.88 182 ILE A O 1
ATOM 1421 N N . THR A 1 183 ? -8.166 -2.222 -19.047 1.00 93.88 183 THR A N 1
ATOM 1422 C CA . THR A 1 183 ? -8.998 -3.406 -19.303 1.00 93.88 183 THR A CA 1
ATOM 1423 C C . THR A 1 183 ? -8.619 -4.559 -18.373 1.00 93.88 183 THR A C 1
ATOM 1425 O O . THR A 1 183 ? -7.455 -4.715 -18.013 1.00 93.88 183 THR A O 1
ATOM 1428 N N . ASP A 1 184 ? -9.569 -5.447 -18.063 1.00 91.81 184 ASP A N 1
ATOM 1429 C CA . ASP A 1 184 ? -9.303 -6.645 -17.248 1.00 91.81 184 ASP A CA 1
ATOM 1430 C C . ASP A 1 184 ? -8.143 -7.496 -17.803 1.00 91.81 184 ASP A C 1
ATOM 1432 O O . ASP A 1 184 ? -7.404 -8.123 -17.050 1.00 91.81 184 ASP A O 1
ATOM 1436 N N . THR A 1 185 ? -7.970 -7.521 -19.131 1.00 93.81 185 THR A N 1
ATOM 1437 C CA . THR A 1 185 ? -6.891 -8.282 -19.785 1.00 93.81 185 THR A CA 1
ATOM 1438 C C . THR A 1 185 ? -5.530 -7.625 -19.574 1.00 93.81 185 THR A C 1
ATOM 1440 O O . THR A 1 185 ? -4.571 -8.312 -19.232 1.00 93.81 185 THR A O 1
ATOM 1443 N N . GLU A 1 186 ? -5.438 -6.304 -19.738 1.00 95.00 186 GLU A N 1
ATOM 1444 C CA . GLU A 1 186 ? -4.207 -5.556 -19.457 1.00 95.00 186 GLU A CA 1
ATOM 1445 C C . GLU A 1 186 ? -3.861 -5.611 -17.968 1.00 95.00 186 GLU A C 1
ATOM 1447 O O . GLU A 1 186 ? -2.705 -5.823 -17.606 1.00 95.00 186 GLU A O 1
ATOM 1452 N N . GLN A 1 187 ? -4.864 -5.489 -17.096 1.00 95.69 187 GLN A N 1
ATOM 1453 C CA . GLN A 1 187 ? -4.654 -5.556 -15.658 1.00 95.69 187 GLN A CA 1
ATOM 1454 C C . GLN A 1 187 ? -4.185 -6.941 -15.209 1.00 95.69 187 GLN A C 1
ATOM 1456 O O . GLN A 1 187 ? -3.244 -7.028 -14.423 1.00 95.69 187 GLN A O 1
ATOM 1461 N N . GLN A 1 188 ? -4.760 -8.017 -15.751 1.00 95.00 188 GLN A N 1
ATOM 1462 C CA . GLN A 1 188 ? -4.266 -9.371 -15.501 1.00 95.00 188 GLN A CA 1
ATOM 1463 C C . GLN A 1 188 ? -2.820 -9.545 -15.992 1.00 95.00 188 GLN A C 1
ATOM 1465 O O . GLN A 1 188 ? -2.006 -10.114 -15.273 1.00 95.00 188 GLN A O 1
ATOM 1470 N N . ALA A 1 189 ? -2.466 -9.014 -17.168 1.00 95.25 189 ALA A N 1
ATOM 1471 C CA . ALA A 1 189 ? -1.088 -9.073 -17.661 1.00 95.25 189 ALA A CA 1
ATOM 1472 C C . ALA A 1 189 ? -0.108 -8.352 -16.716 1.00 95.25 189 ALA A C 1
ATOM 1474 O O . ALA A 1 189 ? 0.991 -8.851 -16.468 1.00 95.25 189 ALA A O 1
ATOM 1475 N N . MET A 1 190 ? -0.515 -7.220 -16.134 1.00 97.19 190 MET A N 1
ATOM 1476 C CA . MET A 1 190 ? 0.263 -6.541 -15.096 1.00 97.19 190 MET A CA 1
ATOM 1477 C C . MET A 1 190 ? 0.370 -7.373 -13.812 1.00 97.19 190 MET A C 1
ATOM 1479 O O . MET A 1 190 ? 1.455 -7.456 -13.242 1.00 97.19 190 MET A O 1
ATOM 1483 N N . VAL A 1 191 ? -0.715 -8.008 -13.352 1.00 96.50 191 VAL A N 1
ATOM 1484 C CA . VAL A 1 191 ? -0.695 -8.906 -12.179 1.00 96.50 191 VAL A CA 1
ATOM 1485 C C . VAL A 1 191 ? 0.284 -10.062 -12.398 1.00 96.50 191 VAL A C 1
ATOM 1487 O O . VAL A 1 191 ? 1.107 -10.339 -11.524 1.00 96.50 191 VAL A O 1
ATOM 1490 N N . ASP A 1 192 ? 0.252 -10.689 -13.573 1.00 94.12 192 ASP A N 1
ATOM 1491 C CA . ASP A 1 192 ? 1.134 -11.804 -13.924 1.00 94.12 192 ASP A CA 1
ATOM 1492 C C . ASP A 1 192 ? 2.604 -11.357 -13.968 1.00 94.12 192 ASP A C 1
ATOM 1494 O O . ASP A 1 192 ? 3.486 -12.012 -13.401 1.00 94.12 192 ASP A O 1
ATOM 1498 N N . ALA A 1 193 ? 2.873 -10.203 -14.584 1.00 95.12 193 ALA A N 1
ATOM 1499 C CA . ALA A 1 193 ? 4.212 -9.636 -14.682 1.00 95.12 193 ALA A CA 1
ATOM 1500 C C . ALA A 1 193 ? 4.767 -9.225 -13.305 1.00 95.12 193 ALA A C 1
ATOM 1502 O O . ALA A 1 193 ? 5.921 -9.520 -12.981 1.00 95.12 193 ALA A O 1
ATOM 1503 N N . ALA A 1 194 ? 3.933 -8.621 -12.456 1.00 96.00 194 ALA A N 1
ATOM 1504 C CA . ALA A 1 194 ? 4.260 -8.318 -11.068 1.00 96.00 194 ALA A CA 1
ATOM 1505 C C . ALA A 1 194 ? 4.553 -9.585 -10.253 1.00 96.00 194 ALA A C 1
ATOM 1507 O O . ALA A 1 194 ? 5.548 -9.638 -9.530 1.00 96.00 194 ALA A O 1
ATOM 1508 N N . GLY A 1 195 ? 3.718 -10.618 -10.392 1.00 94.06 195 GLY A N 1
ATOM 1509 C CA . GLY A 1 195 ? 3.908 -11.904 -9.728 1.00 94.06 195 GLY A CA 1
ATOM 1510 C C . GLY A 1 195 ? 5.235 -12.552 -10.120 1.00 94.06 195 GLY A C 1
ATOM 1511 O O . GLY A 1 195 ? 5.996 -12.973 -9.246 1.00 94.06 195 GLY A O 1
ATOM 1512 N N . SER A 1 196 ? 5.561 -12.558 -11.417 1.00 92.12 196 SER A N 1
ATOM 1513 C CA . SER A 1 196 ? 6.855 -13.046 -11.902 1.00 92.12 196 SER A CA 1
ATOM 1514 C C . SER A 1 196 ? 8.019 -12.226 -11.349 1.00 92.12 196 SER A C 1
ATOM 1516 O O . SER A 1 196 ? 9.029 -12.807 -10.956 1.00 92.12 196 SER A O 1
ATOM 1518 N N . HIS A 1 197 ? 7.898 -10.898 -11.306 1.00 92.50 197 HIS A N 1
ATOM 1519 C CA . HIS A 1 197 ? 8.960 -10.029 -10.809 1.00 92.50 197 HIS A CA 1
ATOM 1520 C C . HIS A 1 197 ? 9.239 -10.263 -9.314 1.00 92.50 197 HIS A C 1
ATOM 1522 O O . HIS A 1 197 ? 10.391 -10.472 -8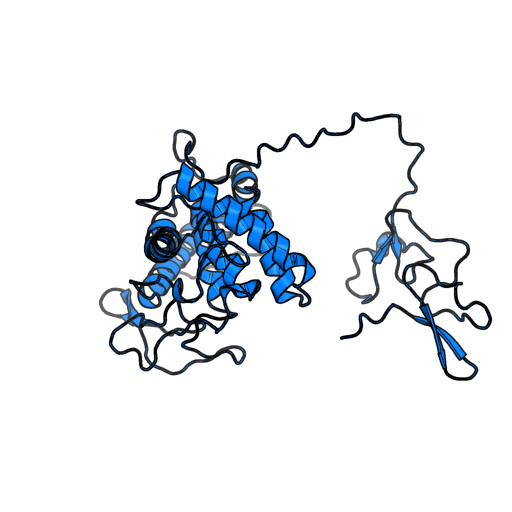.933 1.00 92.50 197 HIS A O 1
ATOM 1528 N N . ILE A 1 198 ? 8.193 -10.333 -8.479 1.00 92.94 198 ILE A N 1
ATOM 1529 C CA . ILE A 1 198 ? 8.333 -10.642 -7.046 1.00 92.94 198 ILE A CA 1
ATOM 1530 C C . ILE A 1 198 ? 8.933 -12.038 -6.840 1.00 92.94 198 ILE A C 1
ATOM 1532 O O . ILE A 1 198 ? 9.821 -12.207 -6.006 1.00 92.94 198 ILE A O 1
ATOM 1536 N N . ASN A 1 199 ? 8.480 -13.038 -7.604 1.00 90.56 199 ASN A N 1
ATOM 1537 C CA . ASN A 1 199 ? 8.997 -14.400 -7.496 1.00 90.56 199 ASN A CA 1
ATOM 1538 C C . ASN A 1 199 ? 10.493 -14.476 -7.839 1.00 90.56 199 ASN A C 1
ATOM 1540 O O . ASN A 1 199 ? 11.263 -15.081 -7.097 1.00 90.56 199 ASN A O 1
ATOM 1544 N N . ASN A 1 200 ? 10.920 -13.811 -8.915 1.00 88.00 200 ASN A N 1
ATOM 1545 C CA . ASN A 1 200 ? 12.327 -13.769 -9.321 1.00 88.00 200 ASN A CA 1
ATOM 1546 C C . ASN A 1 200 ? 13.207 -13.051 -8.284 1.00 88.00 200 ASN A C 1
ATOM 1548 O O . ASN A 1 200 ? 14.368 -13.407 -8.098 1.00 88.00 200 ASN A O 1
ATOM 1552 N N . GLY A 1 201 ? 12.656 -12.059 -7.580 1.00 84.81 201 GLY A N 1
ATOM 1553 C CA . GLY A 1 201 ? 13.352 -11.339 -6.516 1.00 84.81 201 GLY A CA 1
ATOM 1554 C C . GLY A 1 201 ? 13.445 -12.082 -5.179 1.00 84.81 201 GLY A C 1
ATOM 1555 O O . GLY A 1 201 ? 14.145 -11.602 -4.285 1.00 84.81 201 GLY A O 1
ATOM 1556 N N . LEU A 1 202 ? 12.765 -13.224 -5.011 1.00 85.00 202 LEU A N 1
ATOM 1557 C CA . LEU A 1 202 ? 12.656 -13.920 -3.723 1.00 85.00 202 LEU A CA 1
ATOM 1558 C C . LEU A 1 202 ? 13.982 -14.539 -3.259 1.00 85.00 202 LEU A C 1
ATOM 1560 O O . LEU A 1 202 ? 14.286 -14.523 -2.064 1.00 85.00 202 LEU A O 1
ATOM 1564 N N . GLU A 1 203 ? 14.784 -15.067 -4.185 1.00 79.56 203 GLU A N 1
ATOM 1565 C CA . GLU A 1 203 ? 16.102 -15.633 -3.862 1.00 79.56 203 GLU A CA 1
ATOM 1566 C C . GLU A 1 203 ? 17.074 -14.547 -3.383 1.00 79.56 203 GLU A C 1
ATOM 1568 O O . GLU A 1 203 ? 17.814 -14.754 -2.423 1.00 79.56 203 GLU A O 1
ATOM 1573 N N . ALA A 1 204 ? 16.993 -13.350 -3.973 1.00 77.12 204 ALA A N 1
ATOM 1574 C CA . ALA A 1 204 ? 17.785 -12.183 -3.587 1.00 77.12 204 ALA A CA 1
ATOM 1575 C C . ALA A 1 204 ? 17.258 -11.460 -2.327 1.00 77.12 204 ALA A C 1
ATOM 1577 O O . ALA A 1 204 ? 17.913 -10.553 -1.812 1.00 77.12 204 ALA A O 1
ATOM 1578 N N . ALA A 1 205 ? 16.087 -11.839 -1.802 1.00 72.56 205 ALA A N 1
ATOM 1579 C CA . ALA A 1 205 ? 15.475 -11.222 -0.625 1.00 72.56 205 ALA A CA 1
ATOM 1580 C C . ALA A 1 205 ? 16.140 -11.713 0.676 1.00 72.56 205 ALA A C 1
ATOM 1582 O O . ALA A 1 205 ? 15.573 -12.504 1.434 1.00 72.56 205 ALA A O 1
ATOM 1583 N N . LEU A 1 206 ? 17.374 -11.282 0.935 1.00 74.69 206 LEU A N 1
ATOM 1584 C CA . LEU A 1 206 ? 18.185 -11.819 2.035 1.00 74.69 206 LEU A CA 1
ATOM 1585 C C . LEU A 1 206 ? 17.760 -11.315 3.420 1.00 74.69 206 LEU A C 1
ATOM 1587 O O . LEU A 1 206 ? 17.940 -12.026 4.401 1.00 74.69 206 LEU A O 1
ATOM 1591 N N . SER A 1 207 ? 17.140 -10.134 3.523 1.00 87.69 207 SER A N 1
ATOM 1592 C CA . SER A 1 207 ? 16.680 -9.620 4.819 1.00 87.69 207 SER A CA 1
ATOM 1593 C C . SER A 1 207 ? 15.228 -9.988 5.126 1.00 87.69 207 SER A C 1
ATOM 1595 O O . SER A 1 207 ? 14.384 -10.083 4.227 1.00 87.69 207 SER A O 1
ATOM 1597 N N . TYR A 1 208 ? 14.918 -10.102 6.424 1.00 89.31 208 TYR A N 1
ATOM 1598 C CA . TYR A 1 208 ? 13.557 -10.294 6.943 1.00 89.31 208 TYR A CA 1
ATOM 1599 C C . TYR A 1 208 ? 12.540 -9.365 6.270 1.00 89.31 208 TYR A C 1
ATOM 1601 O O . TYR A 1 208 ? 11.455 -9.803 5.885 1.00 89.31 208 TYR A O 1
ATOM 1609 N N . TYR A 1 209 ? 12.890 -8.088 6.101 1.00 87.75 209 TYR A N 1
ATOM 1610 C CA . TYR A 1 209 ? 11.958 -7.085 5.599 1.00 87.75 209 TYR A CA 1
ATOM 1611 C C . TYR A 1 209 ? 11.627 -7.286 4.114 1.00 87.75 209 TYR A C 1
ATOM 1613 O O . TYR A 1 209 ? 10.454 -7.309 3.742 1.00 87.75 209 TYR A O 1
ATOM 1621 N N . HIS A 1 210 ? 12.645 -7.525 3.280 1.00 89.50 210 HIS A N 1
ATOM 1622 C CA . HIS A 1 210 ? 12.469 -7.828 1.856 1.00 89.50 210 HIS A CA 1
ATOM 1623 C C . HIS A 1 210 ? 11.684 -9.129 1.654 1.00 89.50 210 HIS A C 1
ATOM 1625 O O . HIS A 1 210 ? 10.744 -9.183 0.856 1.00 89.50 210 HIS A O 1
ATOM 1631 N N . ARG A 1 211 ? 12.032 -10.176 2.413 1.00 92.12 211 ARG A N 1
ATOM 1632 C CA . ARG A 1 211 ? 11.392 -11.491 2.304 1.00 92.12 211 ARG A CA 1
ATOM 1633 C C . ARG A 1 211 ? 9.934 -11.453 2.751 1.00 92.12 211 ARG A C 1
ATOM 1635 O O . ARG A 1 211 ? 9.078 -12.002 2.064 1.00 92.12 211 ARG A O 1
ATOM 1642 N N . SER A 1 212 ? 9.637 -10.746 3.843 1.00 95.12 212 SER A N 1
ATOM 1643 C CA . SER A 1 212 ? 8.266 -10.571 4.340 1.00 95.12 212 SER A CA 1
ATOM 1644 C C . SER A 1 212 ? 7.373 -9.916 3.292 1.00 95.12 212 SER A C 1
ATOM 1646 O O . SER A 1 212 ? 6.296 -10.428 2.993 1.00 95.12 212 SER A O 1
ATOM 1648 N N . TRP A 1 213 ? 7.835 -8.822 2.682 1.00 95.62 213 TRP A N 1
ATOM 1649 C CA . TRP A 1 213 ? 7.062 -8.132 1.651 1.00 95.62 213 TRP A CA 1
ATOM 1650 C C . TRP A 1 213 ? 6.927 -8.924 0.357 1.00 95.62 213 TRP A C 1
ATOM 1652 O O . TRP A 1 213 ? 5.864 -8.879 -0.256 1.00 95.62 213 TRP A O 1
ATOM 1662 N N . SER A 1 214 ? 7.938 -9.713 -0.008 1.00 95.06 214 SER A N 1
ATOM 1663 C CA . SER A 1 214 ? 7.841 -10.627 -1.151 1.00 95.06 214 SER A CA 1
ATOM 1664 C C . SER A 1 214 ? 6.747 -11.674 -0.929 1.00 95.06 214 SER A C 1
ATOM 1666 O O . SER A 1 214 ? 5.883 -11.857 -1.781 1.00 95.06 214 SER A O 1
ATOM 1668 N N . ILE A 1 215 ? 6.719 -12.313 0.248 1.00 94.88 215 ILE A N 1
ATOM 1669 C CA . ILE A 1 215 ? 5.699 -13.317 0.592 1.00 94.88 215 ILE A CA 1
ATOM 1670 C C . ILE A 1 215 ? 4.305 -12.683 0.650 1.00 94.88 215 ILE A C 1
ATOM 1672 O O . ILE A 1 215 ? 3.360 -13.235 0.088 1.00 94.88 215 ILE A O 1
ATOM 1676 N N . ILE A 1 216 ? 4.168 -11.515 1.286 1.00 96.06 216 ILE A N 1
ATOM 1677 C CA . ILE A 1 216 ? 2.898 -10.778 1.327 1.00 96.06 216 ILE A CA 1
ATOM 1678 C C . ILE A 1 216 ? 2.431 -10.445 -0.095 1.00 96.06 216 ILE A C 1
ATOM 1680 O O . ILE A 1 216 ? 1.264 -10.670 -0.412 1.00 96.06 216 ILE A O 1
ATOM 1684 N N . GLY A 1 217 ? 3.327 -9.969 -0.961 1.00 96.56 217 GLY A N 1
ATOM 1685 C CA . GLY A 1 217 ? 3.025 -9.676 -2.359 1.00 96.56 217 GLY A CA 1
ATOM 1686 C C . GLY A 1 217 ? 2.568 -10.910 -3.138 1.00 96.56 217 GLY A C 1
ATOM 1687 O O . GLY A 1 217 ? 1.552 -10.848 -3.822 1.00 96.56 217 GLY A O 1
ATOM 1688 N N . ILE A 1 218 ? 3.233 -12.057 -2.960 1.00 94.62 218 ILE A N 1
ATOM 1689 C CA . ILE A 1 218 ? 2.838 -13.335 -3.580 1.00 94.62 218 ILE A CA 1
ATOM 1690 C C . ILE A 1 218 ? 1.433 -13.755 -3.136 1.00 94.62 218 ILE A C 1
ATOM 1692 O O . ILE A 1 218 ? 0.597 -14.067 -3.979 1.00 94.62 218 ILE A O 1
ATOM 1696 N N . LEU A 1 219 ? 1.156 -13.741 -1.827 1.00 94.88 219 LEU A N 1
ATOM 1697 C CA . LEU A 1 219 ? -0.171 -14.071 -1.284 1.00 94.88 219 LEU A CA 1
ATOM 1698 C C . LEU A 1 219 ? -1.253 -13.095 -1.760 1.00 94.88 219 LEU A C 1
ATOM 1700 O O . LEU A 1 219 ? -2.426 -13.446 -1.848 1.00 94.88 219 LEU A O 1
ATOM 1704 N N . THR A 1 220 ? -0.864 -11.860 -2.048 1.00 95.94 220 THR A N 1
ATOM 1705 C CA . THR A 1 220 ? -1.785 -10.836 -2.525 1.00 95.94 220 THR A CA 1
ATOM 1706 C C . THR A 1 220 ? -2.106 -11.045 -4.003 1.00 95.94 220 THR A C 1
ATOM 1708 O O . THR A 1 220 ? -3.267 -11.187 -4.362 1.00 95.94 220 THR A O 1
ATOM 1711 N N . LEU A 1 221 ? -1.091 -11.165 -4.859 1.00 95.50 221 LEU A N 1
ATOM 1712 C CA . LEU A 1 221 ? -1.274 -11.292 -6.307 1.00 95.50 221 LEU A CA 1
ATOM 1713 C C . LEU A 1 221 ? -1.797 -12.666 -6.751 1.00 95.50 221 LEU A C 1
ATOM 1715 O O . LEU A 1 221 ? -2.332 -12.786 -7.848 1.00 95.50 221 LEU A O 1
ATOM 1719 N N . ASN A 1 222 ? -1.671 -13.712 -5.928 1.00 92.06 222 ASN A N 1
ATOM 1720 C CA . ASN A 1 222 ? -2.183 -15.046 -6.264 1.00 92.06 222 ASN A CA 1
ATOM 1721 C C . ASN A 1 222 ? -3.665 -15.267 -5.890 1.00 92.06 222 ASN A C 1
ATOM 1723 O O . ASN A 1 222 ? -4.175 -16.389 -6.019 1.00 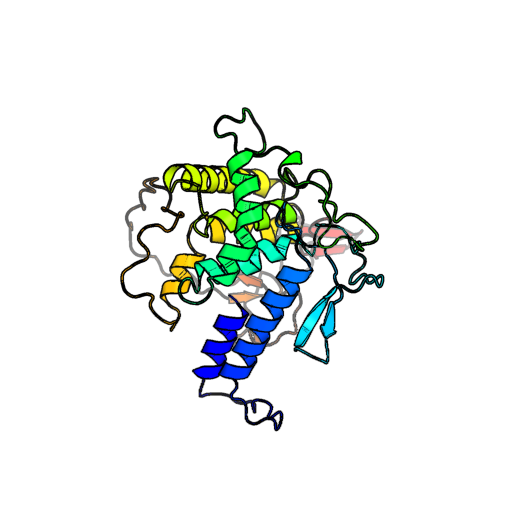92.06 222 ASN A O 1
ATOM 1727 N N . GLY A 1 223 ? -4.349 -14.228 -5.403 1.00 89.94 223 GLY A N 1
ATOM 1728 C CA . GLY A 1 223 ? -5.761 -14.278 -5.034 1.00 89.94 223 GLY A CA 1
ATOM 1729 C C . GLY A 1 223 ? -6.045 -14.839 -3.634 1.00 89.94 223 GLY A C 1
ATOM 1730 O O . GLY A 1 223 ? -7.199 -15.151 -3.324 1.00 89.94 223 GLY A O 1
ATOM 1731 N N . ALA A 1 224 ? -5.033 -15.070 -2.783 1.00 92.00 224 ALA A N 1
ATOM 1732 C CA . ALA A 1 224 ? -5.273 -15.631 -1.450 1.00 92.00 224 ALA A CA 1
ATOM 1733 C C . ALA A 1 224 ? -5.992 -14.645 -0.519 1.00 92.00 224 ALA A C 1
ATOM 1735 O O . ALA A 1 224 ? -6.760 -15.083 0.336 1.00 92.00 224 ALA A O 1
ATOM 1736 N N . ILE A 1 225 ? -5.789 -13.336 -0.693 1.00 90.25 225 ILE A N 1
ATOM 1737 C CA . ILE A 1 225 ? -6.483 -12.304 0.091 1.00 90.25 225 ILE A CA 1
ATOM 1738 C C . ILE A 1 225 ? -7.980 -12.288 -0.226 1.00 90.25 225 ILE A C 1
ATOM 1740 O O . ILE A 1 225 ? -8.807 -12.241 0.683 1.00 90.25 225 ILE A O 1
ATOM 1744 N N . GLU A 1 226 ? -8.337 -12.385 -1.499 1.00 85.25 226 GLU A N 1
ATOM 1745 C CA . GLU A 1 226 ? -9.711 -12.400 -1.982 1.00 85.25 226 GLU A CA 1
ATOM 1746 C C . GLU A 1 226 ? -10.424 -13.662 -1.500 1.00 85.25 226 GLU A C 1
ATOM 1748 O O . GLU A 1 226 ? -11.499 -13.559 -0.911 1.00 85.25 226 GLU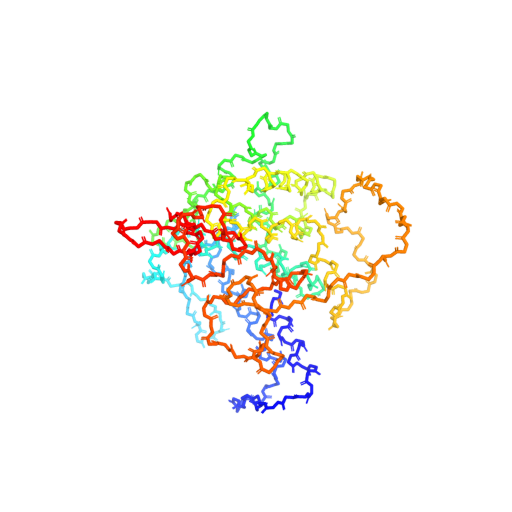 A O 1
ATOM 1753 N N . LYS A 1 227 ? -9.774 -14.829 -1.606 1.00 86.88 227 LYS A N 1
ATOM 1754 C CA . LYS A 1 227 ? -10.276 -16.089 -1.029 1.00 86.88 227 LYS A CA 1
ATOM 1755 C C . LYS A 1 227 ? -10.451 -16.003 0.486 1.00 86.88 227 LYS A C 1
ATOM 1757 O O . LYS A 1 227 ? -11.467 -16.437 1.018 1.00 86.88 227 LYS A O 1
ATOM 1762 N N . ALA A 1 228 ? -9.488 -15.419 1.200 1.00 86.75 228 ALA A N 1
ATOM 1763 C CA . ALA A 1 228 ? -9.609 -15.202 2.640 1.00 86.75 228 ALA A CA 1
ATOM 1764 C C . ALA A 1 228 ? -10.741 -14.218 2.983 1.00 86.75 228 ALA A C 1
ATOM 1766 O O . ALA A 1 228 ? -11.326 -14.306 4.059 1.00 86.75 228 ALA A O 1
ATOM 1767 N N . SER A 1 229 ? -11.092 -13.300 2.079 1.00 85.75 229 SER A N 1
ATOM 1768 C CA . SER A 1 229 ? -12.219 -12.390 2.284 1.00 85.75 229 SER A CA 1
ATOM 1769 C C . SER A 1 229 ? -13.574 -13.104 2.247 1.00 85.75 229 SER A C 1
ATOM 1771 O O . SER A 1 229 ? -14.505 -12.649 2.907 1.00 85.75 229 SER A O 1
ATOM 1773 N N . GLU A 1 230 ? -13.698 -14.220 1.520 1.00 84.56 230 GLU A N 1
ATOM 1774 C CA . GLU A 1 230 ? -14.958 -14.969 1.376 1.00 84.56 230 GLU A CA 1
ATOM 1775 C C . GLU A 1 230 ? -15.421 -15.616 2.685 1.00 84.56 230 GLU A C 1
ATOM 1777 O O . GLU A 1 230 ? -16.613 -15.853 2.866 1.00 84.56 230 GLU A O 1
ATOM 1782 N N . VAL A 1 231 ? -14.496 -15.877 3.615 1.00 85.50 231 VAL A N 1
ATOM 1783 C CA . VAL A 1 231 ? -14.818 -16.449 4.933 1.00 85.50 231 VAL A CA 1
ATOM 1784 C C . VAL A 1 231 ? -15.134 -15.389 5.991 1.00 85.50 231 VAL A C 1
ATOM 1786 O O . VAL A 1 231 ? -15.461 -15.737 7.126 1.00 85.50 231 VAL A O 1
ATOM 1789 N N . LEU A 1 232 ? -15.026 -14.100 5.653 1.00 84.50 232 LEU A N 1
ATOM 1790 C CA . LEU A 1 232 ? -15.377 -13.012 6.560 1.00 84.50 232 LEU A CA 1
ATOM 1791 C C . LEU A 1 232 ? -16.880 -12.730 6.499 1.00 84.50 232 LEU A C 1
ATOM 1793 O O . LEU A 1 232 ? -17.462 -12.610 5.422 1.00 84.50 232 LEU A O 1
ATOM 1797 N N . ASP A 1 233 ? -17.491 -12.545 7.668 1.00 79.75 233 ASP A N 1
ATOM 1798 C CA . ASP A 1 233 ? -18.865 -12.055 7.795 1.00 79.75 233 ASP A CA 1
ATOM 1799 C C . ASP A 1 233 ? -18.912 -10.550 7.478 1.00 79.75 233 ASP A C 1
ATOM 1801 O O . ASP A 1 233 ? -18.816 -9.697 8.363 1.00 79.75 233 ASP A O 1
ATOM 1805 N N . LYS A 1 234 ? -18.961 -10.231 6.181 1.00 77.00 234 LYS A N 1
ATOM 1806 C CA . LYS A 1 234 ? -18.940 -8.867 5.638 1.00 77.00 234 LYS A CA 1
ATOM 1807 C C . LYS A 1 234 ? -20.173 -8.584 4.773 1.00 77.00 234 LYS A C 1
ATOM 1809 O O . LYS A 1 234 ? -20.758 -9.516 4.217 1.00 77.00 234 LYS A O 1
ATOM 1814 N N . PRO A 1 235 ? -20.562 -7.306 4.593 1.00 72.94 235 PRO A N 1
ATOM 1815 C CA . PRO A 1 235 ? -21.649 -6.951 3.685 1.00 72.94 235 PRO A CA 1
ATOM 1816 C C . PRO A 1 235 ? -21.399 -7.491 2.268 1.00 72.94 235 PRO A C 1
ATOM 1818 O O . PRO A 1 235 ? -20.332 -7.275 1.693 1.00 72.94 235 PRO A O 1
ATOM 1821 N N . SER A 1 236 ? -22.383 -8.199 1.706 1.00 69.75 236 SER A N 1
ATOM 1822 C CA . SER A 1 236 ? -22.343 -8.676 0.319 1.00 69.75 236 SER A CA 1
ATOM 1823 C C . SER A 1 236 ? -22.754 -7.560 -0.640 1.00 69.75 236 SER A C 1
ATOM 1825 O O . SER A 1 236 ? -23.711 -6.837 -0.369 1.00 69.75 236 SER A O 1
ATOM 1827 N N . CYS A 1 237 ? -22.063 -7.438 -1.777 1.00 65.50 237 CYS A N 1
ATOM 1828 C CA . CYS A 1 237 ? -22.311 -6.363 -2.743 1.00 65.50 237 CYS A CA 1
ATOM 1829 C C . CYS A 1 237 ? -23.597 -6.558 -3.569 1.00 65.50 237 CYS A C 1
ATOM 1831 O O . CYS A 1 237 ? -23.972 -5.651 -4.301 1.00 65.50 237 CYS A O 1
ATOM 1833 N N . GLY A 1 238 ? -24.277 -7.708 -3.468 1.00 52.94 238 GLY A N 1
ATOM 1834 C CA . GLY A 1 238 ? -25.352 -8.076 -4.394 1.00 52.94 238 GLY A CA 1
ATOM 1835 C C . GLY A 1 238 ? -24.798 -8.364 -5.797 1.00 52.94 238 GLY A C 1
ATOM 1836 O O . GLY A 1 238 ? -24.297 -7.475 -6.473 1.00 52.94 238 GLY A O 1
ATOM 1837 N N . SER A 1 239 ? -24.902 -9.622 -6.235 1.00 47.91 239 SER A N 1
ATOM 1838 C CA . SER A 1 239 ? -24.177 -10.222 -7.375 1.00 47.91 239 SER A CA 1
ATOM 1839 C C . SER A 1 239 ? -22.647 -10.317 -7.199 1.00 47.91 239 SER A C 1
ATOM 1841 O O . SER A 1 239 ? -22.024 -9.439 -6.603 1.00 47.91 239 SER A O 1
ATOM 1843 N N . PRO A 1 240 ? -22.018 -11.411 -7.673 1.00 45.84 240 PRO A N 1
ATOM 1844 C CA . PRO A 1 240 ? -20.576 -11.596 -7.558 1.00 45.84 240 PRO A CA 1
ATOM 1845 C C . PRO A 1 240 ? -19.837 -10.522 -8.363 1.00 45.84 240 PRO A C 1
ATOM 1847 O O . PRO A 1 240 ? -20.204 -10.238 -9.502 1.00 45.84 240 PRO A O 1
ATOM 1850 N N . LEU A 1 241 ? -18.782 -9.951 -7.779 1.00 46.75 241 LEU A N 1
ATOM 1851 C CA . LEU A 1 241 ? -17.802 -9.138 -8.500 1.00 46.75 241 LEU A CA 1
ATOM 1852 C C . LEU A 1 241 ? -17.147 -10.033 -9.561 1.00 46.75 241 LEU A C 1
ATOM 1854 O O . LEU A 1 241 ? -16.227 -10.786 -9.265 1.00 46.75 241 LEU A O 1
ATOM 1858 N N . THR A 1 242 ? -17.661 -10.011 -10.788 1.00 43.19 242 THR A N 1
ATOM 1859 C CA . THR A 1 242 ? -17.196 -10.877 -11.885 1.00 43.19 242 THR A CA 1
ATOM 1860 C C . THR A 1 242 ? -15.863 -10.443 -12.500 1.00 43.19 242 THR A C 1
ATOM 1862 O O . THR A 1 242 ? -15.326 -11.180 -13.322 1.00 43.19 242 THR A O 1
ATOM 1865 N N . ASN A 1 243 ? -15.305 -9.299 -12.086 1.00 51.38 243 ASN A N 1
ATOM 1866 C CA . ASN A 1 243 ? -14.129 -8.676 -12.708 1.00 51.38 243 ASN A CA 1
ATOM 1867 C C . ASN A 1 243 ? -12.975 -8.483 -11.707 1.00 51.38 243 ASN A C 1
ATOM 1869 O O . ASN A 1 243 ? -12.340 -7.431 -11.677 1.00 51.38 243 ASN A O 1
ATOM 1873 N N . ILE A 1 244 ? -12.728 -9.461 -10.830 1.00 60.06 244 ILE A N 1
ATOM 1874 C CA . ILE A 1 244 ? -11.540 -9.411 -9.967 1.00 60.06 244 ILE A CA 1
ATOM 1875 C C . ILE A 1 244 ? -10.311 -9.787 -10.825 1.00 60.06 244 ILE A C 1
ATOM 1877 O O . ILE A 1 244 ? -10.338 -10.853 -11.449 1.00 60.06 244 ILE A O 1
ATOM 1881 N N . PRO A 1 245 ? -9.243 -8.963 -10.874 1.00 59.19 245 PRO A N 1
ATOM 1882 C CA . PRO A 1 245 ? -8.109 -9.140 -11.793 1.00 59.19 245 PRO A CA 1
ATOM 1883 C C . PRO A 1 245 ? -7.153 -10.288 -11.446 1.00 59.19 245 PRO A C 1
ATOM 1885 O O . PRO A 1 245 ? -6.104 -10.414 -12.064 1.00 59.19 245 PRO A O 1
ATOM 1888 N N . THR A 1 246 ? -7.461 -11.096 -10.435 1.00 58.56 246 THR A N 1
ATOM 1889 C CA . THR A 1 246 ? -6.655 -12.238 -10.000 1.00 58.56 246 THR A CA 1
ATOM 1890 C C . THR A 1 246 ? -7.318 -13.534 -10.453 1.00 58.56 246 THR A C 1
ATOM 1892 O O . THR A 1 246 ? -7.824 -14.328 -9.656 1.00 58.56 246 THR A O 1
ATOM 1895 N N . LYS A 1 247 ? -7.312 -13.809 -11.764 1.00 57.09 247 LYS A N 1
ATOM 1896 C CA . LYS A 1 247 ? -7.522 -15.194 -12.201 1.00 57.09 247 LYS A CA 1
ATOM 1897 C C . LYS A 1 247 ? -6.323 -16.003 -11.726 1.00 57.09 247 LYS A C 1
ATOM 1899 O O . LYS A 1 247 ? -5.181 -15.673 -12.028 1.00 57.09 247 LYS A O 1
ATOM 1904 N N . ALA A 1 248 ? -6.583 -17.066 -10.965 1.00 51.34 248 ALA A N 1
ATOM 1905 C CA . ALA A 1 248 ? -5.535 -18.010 -10.600 1.00 51.34 248 ALA A CA 1
ATOM 1906 C C . ALA A 1 248 ? -4.819 -18.492 -11.880 1.00 51.34 248 ALA A C 1
ATOM 1908 O O . ALA A 1 248 ? -5.507 -18.748 -12.876 1.00 51.34 248 ALA A O 1
ATOM 1909 N N . PRO A 1 249 ? -3.482 -18.647 -11.874 1.00 41.81 249 PRO A N 1
ATOM 1910 C CA . PRO A 1 249 ? -2.758 -19.138 -13.036 1.00 41.81 249 PRO A CA 1
ATOM 1911 C C . PRO A 1 249 ? -3.372 -20.454 -13.516 1.00 41.81 249 PRO A C 1
ATOM 1913 O O . PRO A 1 249 ? -3.469 -21.421 -12.755 1.00 41.81 249 PRO A O 1
ATOM 1916 N N . VAL A 1 250 ? -3.785 -20.502 -14.784 1.00 39.88 250 VAL A N 1
ATOM 1917 C CA . VAL A 1 250 ? -4.264 -21.723 -15.450 1.00 39.88 250 VAL A CA 1
ATOM 1918 C C . VAL A 1 250 ? -3.045 -22.580 -15.808 1.00 39.88 250 VAL A C 1
ATOM 1920 O O . VAL A 1 250 ? -2.728 -22.820 -16.966 1.00 39.88 250 VAL A O 1
ATOM 1923 N N . GLY A 1 251 ? -2.303 -23.001 -14.788 1.00 37.25 251 GLY A N 1
ATOM 1924 C CA . GLY A 1 251 ? -1.297 -24.044 -14.878 1.00 37.25 251 GLY A CA 1
ATOM 1925 C C . GLY A 1 251 ? -1.873 -25.282 -14.218 1.00 37.25 251 GLY A C 1
ATOM 1926 O O . GLY A 1 251 ? -2.114 -25.283 -13.012 1.00 37.25 251 GLY A O 1
ATOM 1927 N N . SER A 1 252 ? -2.125 -26.335 -14.995 1.00 35.41 252 SER A N 1
ATOM 1928 C CA . SER A 1 252 ? -2.499 -27.644 -14.471 1.00 35.41 252 SER A CA 1
ATOM 1929 C C . SER A 1 252 ? -1.358 -28.190 -13.612 1.00 35.41 252 SER A C 1
ATOM 1931 O O . SER A 1 252 ? -0.493 -28.920 -14.095 1.00 35.41 252 SER A O 1
ATOM 1933 N N . VAL A 1 253 ? -1.340 -27.852 -12.326 1.00 37.00 253 VAL A N 1
ATOM 1934 C CA . VAL A 1 253 ? -0.591 -28.636 -11.353 1.00 37.00 253 VAL A CA 1
ATOM 1935 C C . VAL A 1 253 ? -1.369 -29.935 -11.226 1.00 37.00 253 VAL A C 1
ATOM 1937 O O . VAL A 1 253 ? -2.379 -30.007 -10.527 1.00 37.00 253 VAL A O 1
ATOM 1940 N N . THR A 1 254 ? -0.950 -30.954 -11.976 1.00 30.38 254 THR A N 1
ATOM 1941 C CA . THR A 1 254 ? -1.394 -32.328 -11.762 1.00 30.38 254 THR A CA 1
ATOM 1942 C C . THR A 1 254 ? -1.101 -32.671 -10.316 1.00 30.38 254 THR A C 1
ATOM 1944 O O . THR A 1 254 ? 0.043 -32.918 -9.940 1.00 30.38 254 THR A O 1
ATOM 1947 N N . THR A 1 255 ? -2.146 -32.643 -9.499 1.00 35.34 255 THR A N 1
ATOM 1948 C CA . THR A 1 255 ? -2.137 -33.184 -8.151 1.00 35.34 255 THR A CA 1
ATOM 1949 C C . THR A 1 255 ? -1.754 -34.659 -8.285 1.00 35.34 255 THR A C 1
ATOM 1951 O O . THR A 1 255 ? -2.485 -35.400 -8.953 1.00 35.34 255 THR A O 1
ATOM 1954 N N . PRO A 1 256 ? -0.611 -35.123 -7.748 1.00 35.12 256 PRO A N 1
ATOM 1955 C CA . PRO A 1 256 ? -0.333 -36.546 -7.751 1.00 35.12 256 PRO A CA 1
ATOM 1956 C C . PRO A 1 256 ? -1.430 -37.242 -6.939 1.00 35.12 256 PRO A C 1
ATOM 1958 O O . PRO A 1 256 ? -1.746 -36.858 -5.814 1.00 35.12 256 PRO A O 1
ATOM 1961 N N . SER A 1 257 ? -2.046 -38.240 -7.569 1.00 34.12 257 SER A N 1
ATOM 1962 C CA . SER A 1 257 ? -3.073 -39.098 -6.983 1.00 34.12 257 SER A CA 1
ATOM 1963 C C . SER A 1 257 ? -2.592 -39.680 -5.642 1.00 34.12 257 SER A C 1
ATOM 1965 O O . SER A 1 257 ? -1.426 -40.083 -5.550 1.00 34.12 257 SER A O 1
ATOM 1967 N N . PRO A 1 258 ? -3.442 -39.754 -4.600 1.00 43.25 258 PRO A N 1
ATOM 1968 C CA . PRO A 1 258 ? -3.038 -40.264 -3.298 1.00 43.25 258 PRO A CA 1
ATOM 1969 C C . PRO A 1 258 ? -2.763 -41.768 -3.394 1.00 43.25 258 PRO A C 1
ATOM 1971 O O . PRO A 1 258 ? -3.668 -42.603 -3.376 1.00 43.25 258 PRO A O 1
ATOM 1974 N N . SER A 1 259 ? -1.485 -42.126 -3.503 1.00 40.94 259 SER A N 1
ATOM 1975 C CA . SER A 1 259 ? -1.034 -43.512 -3.466 1.00 40.94 259 SER A CA 1
ATOM 1976 C C . SER A 1 259 ? -0.642 -43.909 -2.045 1.00 40.94 259 SER A C 1
ATOM 1978 O O . SER A 1 259 ? 0.397 -43.504 -1.537 1.00 40.94 259 SER A O 1
ATOM 1980 N N . LYS A 1 260 ? -1.460 -4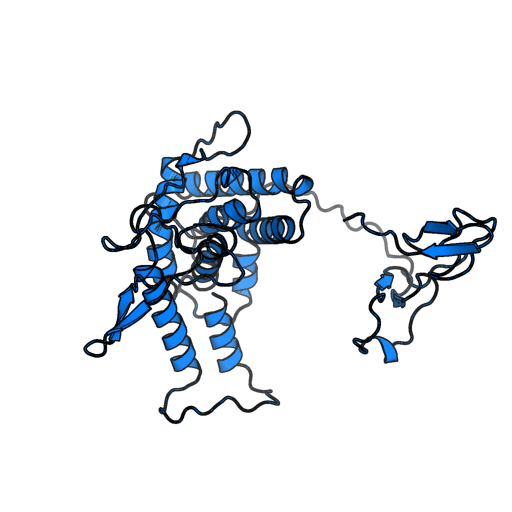4.819 -1.508 1.00 41.78 260 LYS A N 1
ATOM 1981 C CA . LYS A 1 260 ? -1.238 -45.740 -0.383 1.00 41.78 260 LYS A CA 1
ATOM 1982 C C . LYS A 1 260 ? -1.168 -45.133 1.026 1.00 41.78 260 LYS A C 1
ATOM 1984 O O . LYS A 1 260 ? -0.318 -44.332 1.378 1.00 41.78 260 LYS A O 1
ATOM 1989 N N . LYS A 1 261 ? -2.103 -45.654 1.827 1.00 39.00 261 LYS A N 1
ATOM 1990 C CA . LYS A 1 261 ? -2.214 -45.684 3.290 1.00 39.00 261 LYS A CA 1
ATOM 1991 C C . LYS A 1 261 ? -0.886 -45.368 4.015 1.00 39.00 261 LYS A C 1
ATOM 1993 O O . LYS A 1 261 ? 0.058 -46.143 3.855 1.00 39.00 261 LYS A O 1
ATOM 1998 N N . PRO A 1 262 ? -0.822 -44.304 4.836 1.00 38.88 262 PRO A N 1
ATOM 1999 C CA . PRO A 1 262 ? 0.344 -44.031 5.661 1.00 38.88 262 PRO A CA 1
ATOM 2000 C C . PRO A 1 262 ? 0.562 -45.171 6.656 1.00 38.88 262 PRO A C 1
ATOM 2002 O O . PRO A 1 262 ? -0.331 -45.530 7.427 1.00 38.88 262 PRO A O 1
ATOM 2005 N N . THR A 1 263 ? 1.766 -45.735 6.635 1.00 43.38 263 THR A N 1
ATOM 2006 C CA . THR A 1 263 ? 2.384 -46.312 7.829 1.00 43.38 263 THR A CA 1
ATOM 2007 C C . THR A 1 263 ? 2.388 -45.223 8.900 1.00 43.38 263 THR A C 1
ATOM 2009 O O . THR A 1 263 ? 2.691 -44.078 8.572 1.00 43.38 263 THR A O 1
ATOM 2012 N N . ALA A 1 264 ? 2.003 -45.563 10.134 1.00 39.91 264 ALA A N 1
ATOM 2013 C CA . ALA A 1 264 ? 1.894 -44.630 11.252 1.00 39.91 264 ALA A CA 1
ATOM 2014 C C . ALA A 1 264 ? 3.091 -43.666 11.296 1.00 39.91 264 ALA A C 1
ATOM 2016 O O . ALA A 1 264 ? 4.230 -44.084 11.506 1.00 39.91 264 ALA A O 1
ATOM 2017 N N . THR A 1 265 ? 2.824 -42.389 11.033 1.00 51.62 265 THR A N 1
ATOM 2018 C CA . THR A 1 265 ? 3.793 -41.308 11.171 1.00 51.62 265 THR A CA 1
ATOM 2019 C C . THR A 1 265 ? 4.136 -41.168 12.657 1.00 51.62 265 THR A C 1
ATOM 2021 O O . THR A 1 265 ? 3.211 -41.163 13.473 1.00 51.62 265 THR A O 1
ATOM 2024 N N . PRO A 1 266 ? 5.421 -41.060 13.035 1.00 58.78 266 PRO A N 1
ATOM 2025 C CA . PRO A 1 266 ? 5.801 -40.686 14.392 1.00 58.78 266 PRO A CA 1
ATOM 2026 C C . PRO A 1 266 ? 5.159 -39.345 14.765 1.00 58.78 266 PRO A C 1
ATOM 2028 O O . PRO A 1 266 ? 5.147 -38.416 13.957 1.00 58.78 266 PRO A O 1
ATOM 2031 N N . GLU A 1 267 ? 4.599 -39.263 15.967 1.00 77.31 267 GLU A N 1
ATOM 2032 C CA . GLU A 1 267 ? 3.965 -38.056 16.497 1.00 77.31 267 GLU A CA 1
ATOM 2033 C C . GLU A 1 267 ? 5.029 -36.957 16.692 1.00 77.31 267 GLU A C 1
ATOM 2035 O O . GLU A 1 267 ? 6.058 -37.182 17.334 1.00 77.31 267 GLU A O 1
ATOM 2040 N N . GLY A 1 268 ? 4.829 -35.790 16.070 1.00 83.94 268 GLY A N 1
ATOM 2041 C CA . GLY A 1 268 ? 5.747 -34.652 16.186 1.00 83.94 268 GLY A CA 1
ATOM 2042 C C . GLY A 1 268 ? 5.755 -34.053 17.596 1.00 83.94 268 GLY A C 1
ATOM 2043 O O . GLY A 1 268 ? 4.794 -34.210 18.347 1.00 83.94 268 GLY A O 1
ATOM 2044 N N . CYS A 1 269 ? 6.829 -33.355 17.971 1.00 87.25 269 CYS A N 1
ATOM 2045 C CA . CYS A 1 269 ? 6.960 -32.769 19.308 1.00 87.25 269 CYS A CA 1
ATOM 2046 C C . CYS A 1 269 ? 7.809 -31.491 19.316 1.00 87.25 269 CYS A C 1
ATOM 2048 O O . CYS A 1 269 ? 8.633 -31.272 18.430 1.00 87.25 269 CYS A O 1
ATOM 2050 N N . PHE A 1 270 ? 7.654 -30.655 20.344 1.00 87.00 270 PHE A N 1
ATOM 2051 C CA . PHE A 1 270 ? 8.580 -29.546 20.593 1.00 87.00 270 PHE A CA 1
ATOM 2052 C C . PHE A 1 270 ? 9.854 -30.041 21.281 1.00 87.00 270 PHE A C 1
ATOM 2054 O O . PHE A 1 270 ? 9.795 -30.944 22.110 1.00 87.00 270 PHE A O 1
ATOM 2061 N N . SER A 1 271 ? 10.996 -29.435 20.973 1.00 87.31 271 SER A N 1
ATOM 2062 C CA . SER A 1 271 ? 12.301 -29.741 21.564 1.00 87.31 271 SER A CA 1
ATOM 2063 C C . SER A 1 271 ? 13.105 -28.461 21.786 1.00 87.31 271 SER A C 1
ATOM 2065 O O . SER A 1 271 ? 12.921 -27.482 21.072 1.00 87.31 271 SER A O 1
ATOM 2067 N N . ASN A 1 272 ? 14.027 -28.478 22.749 1.00 88.31 272 ASN A N 1
ATOM 2068 C CA . ASN A 1 272 ? 15.031 -27.420 22.939 1.00 88.31 272 ASN A CA 1
ATOM 2069 C C . ASN A 1 272 ? 16.443 -27.864 22.538 1.00 88.31 272 ASN A C 1
ATOM 2071 O O . ASN A 1 272 ? 17.382 -27.076 22.629 1.00 88.31 272 ASN A O 1
ATOM 2075 N N . ASN A 1 273 ? 16.620 -29.138 22.182 1.00 88.12 273 ASN A N 1
ATOM 2076 C CA . ASN A 1 273 ? 17.942 -29.719 21.983 1.00 88.12 273 ASN A CA 1
ATOM 2077 C C . ASN A 1 273 ? 18.028 -30.692 20.799 1.00 88.12 273 ASN A C 1
ATOM 2079 O O . ASN A 1 273 ? 19.008 -31.430 20.699 1.00 88.12 273 ASN A O 1
ATOM 2083 N N . TYR A 1 274 ? 17.006 -30.711 19.937 1.00 88.19 274 TYR A N 1
ATOM 2084 C CA . TYR A 1 274 ? 16.826 -31.598 18.777 1.00 88.19 274 TYR A CA 1
ATOM 2085 C C . TYR A 1 274 ? 16.726 -33.100 19.086 1.00 88.19 274 TYR A C 1
ATOM 2087 O O . TYR A 1 274 ? 16.251 -33.862 18.247 1.00 88.19 274 TYR A O 1
ATOM 2095 N N . LYS A 1 275 ? 17.134 -33.529 20.280 1.00 89.44 275 LYS A N 1
ATOM 2096 C CA . LYS A 1 275 ? 17.184 -34.928 20.695 1.00 89.44 275 LYS A CA 1
ATOM 2097 C C . LYS A 1 275 ? 15.938 -35.342 21.461 1.00 89.44 275 LYS A C 1
ATOM 2099 O O . LYS A 1 275 ? 15.355 -36.372 21.158 1.00 89.44 275 LYS A O 1
ATOM 2104 N N . ASP A 1 276 ? 15.497 -34.522 22.409 1.00 88.19 276 ASP A N 1
ATOM 2105 C CA . ASP A 1 276 ? 14.456 -34.888 23.363 1.00 88.19 276 ASP A CA 1
ATOM 2106 C C . ASP A 1 276 ? 13.175 -34.089 23.122 1.00 88.19 276 ASP A C 1
ATOM 2108 O O . ASP A 1 276 ? 13.204 -32.866 22.951 1.00 88.19 276 ASP A O 1
ATOM 2112 N N . CYS A 1 277 ? 12.038 -34.784 23.146 1.00 87.75 277 CYS A N 1
ATOM 2113 C CA . CYS A 1 277 ? 10.732 -34.142 23.156 1.00 87.75 277 CYS A CA 1
ATOM 2114 C C . CYS A 1 277 ? 10.458 -33.511 24.522 1.00 87.75 277 CYS A C 1
ATOM 2116 O O . CYS A 1 277 ? 10.668 -34.120 25.572 1.00 87.75 277 CYS A O 1
ATOM 2118 N N . MET A 1 278 ? 9.928 -32.296 24.506 1.00 80.94 278 MET A N 1
ATOM 2119 C CA . MET A 1 278 ? 9.438 -31.623 25.695 1.00 80.94 278 MET A CA 1
ATOM 2120 C C . MET A 1 278 ? 8.089 -32.213 26.128 1.00 80.94 278 MET A C 1
ATOM 2122 O O . MET A 1 278 ? 7.270 -32.556 25.273 1.00 80.94 278 MET A O 1
ATOM 2126 N N . PRO A 1 279 ? 7.805 -32.283 27.441 1.00 78.44 279 PRO A N 1
ATOM 2127 C CA . PRO A 1 279 ? 6.478 -32.655 27.921 1.00 78.44 279 PRO A CA 1
ATOM 2128 C C . PRO A 1 279 ? 5.421 -31.627 27.484 1.00 78.44 279 PRO A C 1
ATOM 2130 O O . PRO A 1 279 ? 5.697 -30.425 27.479 1.00 78.44 279 PRO A O 1
ATOM 2133 N N . GLU A 1 280 ? 4.189 -32.071 27.207 1.00 69.69 280 GLU A N 1
ATOM 2134 C CA . GLU A 1 280 ? 3.073 -31.211 26.754 1.00 69.69 280 GLU A CA 1
ATOM 2135 C C . GLU A 1 280 ? 2.824 -29.991 27.661 1.00 69.69 280 GLU A C 1
ATOM 2137 O O . GLU A 1 280 ? 2.461 -28.911 27.195 1.00 69.69 280 GLU A O 1
ATOM 2142 N N . SER A 1 281 ? 3.095 -30.120 28.962 1.00 65.94 281 SER A N 1
ATOM 2143 C CA . SER A 1 281 ? 2.946 -29.045 29.952 1.00 65.94 281 SER A CA 1
ATOM 2144 C C . SER A 1 281 ? 3.913 -27.864 29.770 1.00 65.94 281 SER A C 1
ATOM 2146 O O . SER A 1 281 ? 3.742 -26.829 30.421 1.00 65.94 281 SER A O 1
ATOM 2148 N N . PHE A 1 282 ? 4.913 -27.987 28.890 1.00 64.62 282 PHE A N 1
ATOM 2149 C CA . PHE A 1 282 ? 5.893 -26.940 28.594 1.00 64.62 282 PHE A CA 1
ATOM 2150 C C . PHE A 1 282 ? 5.660 -26.219 27.257 1.00 64.62 282 PHE A C 1
ATOM 2152 O O . PHE A 1 282 ? 6.313 -25.207 27.016 1.00 64.62 282 PHE A O 1
ATOM 2159 N N . VAL A 1 283 ? 4.697 -26.658 26.436 1.00 63.72 283 VAL A N 1
ATOM 2160 C CA . VAL A 1 283 ? 4.406 -26.077 25.105 1.00 63.72 283 VAL A CA 1
ATOM 2161 C C . VAL A 1 283 ? 3.877 -24.632 25.192 1.00 63.72 283 VAL A C 1
ATOM 2163 O O . VAL A 1 283 ? 4.058 -23.847 24.269 1.00 63.72 283 VAL A O 1
ATOM 2166 N N . ASN A 1 284 ? 3.303 -24.242 26.337 1.00 58.16 284 ASN A N 1
ATOM 2167 C CA . ASN A 1 284 ? 2.766 -22.896 26.590 1.00 58.16 284 ASN A CA 1
ATOM 2168 C C . ASN A 1 284 ? 3.677 -21.984 27.433 1.00 58.16 284 ASN A C 1
ATOM 2170 O O . ASN A 1 284 ? 3.247 -20.908 27.850 1.00 58.16 284 ASN A O 1
ATOM 2174 N N . ARG A 1 285 ? 4.927 -22.376 27.725 1.00 53.75 285 ARG A N 1
ATOM 2175 C CA . ARG A 1 285 ? 5.865 -21.490 28.433 1.00 53.75 285 ARG A CA 1
ATOM 2176 C C . ARG A 1 285 ? 6.723 -20.738 27.420 1.00 53.75 285 ARG A C 1
ATOM 2178 O O . ARG A 1 285 ? 7.676 -21.285 26.883 1.00 53.75 285 ARG A O 1
ATOM 2185 N N . THR A 1 286 ? 6.417 -19.458 27.238 1.00 50.03 286 THR A N 1
ATOM 2186 C CA . THR A 1 286 ? 7.133 -18.424 26.459 1.00 50.03 286 THR A CA 1
ATOM 2187 C C . THR A 1 286 ? 8.583 -18.146 26.914 1.00 50.03 286 THR A C 1
ATOM 2189 O O . THR A 1 286 ? 9.085 -17.040 26.755 1.00 50.03 286 THR A O 1
ATOM 2192 N N . GLY A 1 287 ? 9.271 -19.122 27.513 1.00 53.38 287 GLY A N 1
ATOM 2193 C CA . GLY A 1 287 ? 10.523 -18.923 28.249 1.00 53.38 287 GLY A CA 1
ATOM 2194 C C . GLY A 1 287 ? 11.766 -19.614 27.690 1.00 53.38 287 GLY A C 1
ATOM 2195 O O . GLY A 1 287 ? 12.802 -19.534 28.340 1.00 53.38 287 GLY A O 1
ATOM 2196 N N . SER A 1 288 ? 11.711 -20.299 26.544 1.00 58.25 288 SER A N 1
ATOM 2197 C CA . SER A 1 288 ? 12.916 -20.887 25.940 1.00 58.25 288 SER A CA 1
ATOM 2198 C C . SER A 1 288 ? 13.143 -20.331 24.541 1.00 58.25 288 SER A C 1
ATOM 2200 O O . SER A 1 288 ? 12.414 -20.662 23.604 1.00 58.25 288 SER A O 1
ATOM 2202 N N . CYS A 1 289 ? 14.184 -19.504 24.411 1.00 61.91 289 CYS A N 1
ATOM 2203 C CA . CYS A 1 289 ? 14.625 -18.876 23.162 1.00 61.91 289 CYS A CA 1
ATOM 2204 C C . CYS A 1 289 ? 15.025 -19.880 22.065 1.00 61.91 289 CYS A C 1
ATOM 2206 O O . CYS A 1 289 ? 15.225 -19.471 20.930 1.00 61.91 289 CYS A O 1
ATOM 2208 N N . ASN A 1 290 ? 15.123 -21.175 22.394 1.00 69.12 290 ASN A N 1
ATOM 2209 C CA . ASN A 1 290 ? 15.617 -22.230 21.507 1.00 69.12 290 ASN A CA 1
ATOM 2210 C C . ASN A 1 290 ? 14.569 -23.333 21.246 1.00 69.12 290 ASN A C 1
ATOM 2212 O O . ASN A 1 290 ? 14.934 -24.446 20.874 1.00 69.12 290 ASN A O 1
ATOM 2216 N N . THR A 1 291 ? 13.279 -23.060 21.483 1.00 78.81 291 THR A N 1
ATOM 2217 C CA . THR A 1 291 ? 12.217 -24.062 21.273 1.00 78.81 291 THR A CA 1
ATOM 2218 C C . THR A 1 291 ? 11.942 -24.246 19.782 1.00 78.81 291 THR A C 1
ATOM 2220 O O . THR A 1 291 ? 11.584 -23.288 19.100 1.00 78.81 291 THR A O 1
ATOM 2223 N N . ILE A 1 292 ? 12.041 -25.478 19.282 1.00 80.94 292 ILE A N 1
ATOM 2224 C CA . ILE A 1 292 ? 11.767 -25.841 17.888 1.00 80.94 292 ILE A CA 1
ATOM 2225 C C . ILE A 1 292 ? 10.752 -26.986 17.793 1.00 80.94 292 ILE A C 1
ATOM 2227 O O . ILE A 1 292 ? 10.701 -27.862 18.655 1.00 80.94 292 ILE A O 1
ATOM 2231 N N . TRP A 1 293 ? 9.938 -26.992 16.737 1.00 85.69 293 TRP A N 1
ATOM 2232 C CA . TRP A 1 293 ? 9.054 -28.108 16.398 1.00 85.69 293 TRP A CA 1
ATOM 2233 C C . TRP A 1 293 ? 9.794 -29.176 15.577 1.00 85.69 293 TRP A C 1
ATOM 2235 O O . TRP A 1 293 ? 10.318 -28.883 14.503 1.00 85.69 293 TRP A O 1
ATOM 2245 N N . LEU A 1 294 ? 9.802 -30.420 16.059 1.00 85.88 294 LEU A N 1
ATOM 2246 C CA . LEU A 1 294 ? 10.317 -31.595 15.358 1.00 85.88 294 LEU A CA 1
ATOM 2247 C C . LEU A 1 294 ? 9.144 -32.356 14.715 1.00 85.88 294 LEU A C 1
ATOM 2249 O O . LEU A 1 294 ? 8.393 -33.033 15.424 1.00 85.88 294 LEU A O 1
ATOM 2253 N N . PRO A 1 295 ? 8.971 -32.299 13.380 1.00 80.88 295 PRO A N 1
ATOM 2254 C CA . PRO A 1 295 ? 7.808 -32.883 12.707 1.00 80.88 295 PRO A CA 1
ATOM 2255 C C . PRO A 1 295 ? 7.759 -34.416 12.774 1.00 80.88 295 PRO A C 1
ATOM 2257 O O . PRO A 1 295 ? 6.707 -34.996 12.528 1.00 80.88 295 PRO A O 1
ATOM 2260 N N . THR A 1 296 ? 8.878 -35.063 13.107 1.00 86.44 296 THR A N 1
ATOM 2261 C CA . THR A 1 296 ? 9.014 -36.524 13.227 1.00 86.44 296 THR A CA 1
ATOM 2262 C C . THR A 1 296 ? 9.352 -36.979 14.651 1.00 86.44 296 THR A C 1
ATOM 2264 O O . THR A 1 296 ? 9.795 -38.111 14.835 1.00 86.44 296 THR A O 1
ATOM 2267 N N . GLY A 1 297 ? 9.185 -36.106 15.649 1.00 85.19 297 GLY A N 1
ATOM 2268 C CA . GLY A 1 297 ? 9.509 -36.397 17.045 1.00 85.19 297 GLY A CA 1
ATOM 2269 C C . GLY A 1 297 ? 11.008 -36.319 17.365 1.00 85.19 297 GLY A C 1
ATOM 2270 O O . GLY A 1 297 ? 11.803 -35.769 16.602 1.00 85.19 297 GLY A O 1
ATOM 2271 N N . SER A 1 298 ? 11.382 -36.860 18.525 1.00 87.50 298 SER A N 1
ATOM 2272 C CA . SER A 1 298 ? 12.754 -36.918 19.049 1.00 87.50 298 SER A CA 1
ATOM 2273 C C . SER A 1 298 ? 13.733 -37.559 18.066 1.00 87.50 298 SER A C 1
ATOM 2275 O O . SER A 1 298 ? 13.439 -38.622 17.513 1.00 87.50 298 SER A O 1
ATOM 2277 N N . GLN A 1 299 ? 14.923 -36.982 17.912 1.00 89.31 299 GLN A N 1
ATOM 2278 C CA . GLN A 1 299 ? 16.003 -37.620 17.164 1.00 89.31 299 GLN A CA 1
ATOM 2279 C C . GLN A 1 299 ? 16.805 -38.568 18.064 1.00 89.31 299 GLN A C 1
ATOM 2281 O O . GLN A 1 299 ? 17.171 -38.236 19.188 1.00 89.31 299 GLN A O 1
ATOM 2286 N N . SER A 1 300 ? 17.113 -39.759 17.557 1.00 84.00 300 SER A N 1
ATOM 2287 C CA . SER A 1 300 ? 17.972 -40.748 18.220 1.00 84.00 300 SER A CA 1
ATOM 2288 C C . SER A 1 300 ? 19.281 -40.933 17.450 1.00 84.00 300 SER A C 1
ATOM 2290 O O . SER A 1 300 ? 19.311 -40.706 16.246 1.00 84.00 300 SER A O 1
ATOM 2292 N N . ASN A 1 301 ? 20.330 -41.431 18.114 1.00 87.69 301 ASN A N 1
ATOM 2293 C CA . ASN A 1 301 ? 21.667 -41.667 17.530 1.00 87.69 301 ASN A CA 1
ATOM 2294 C C . ASN A 1 301 ? 22.432 -40.398 17.117 1.00 87.69 301 ASN A C 1
ATOM 2296 O O . ASN A 1 301 ? 23.236 -40.433 16.194 1.00 87.69 301 ASN A O 1
ATOM 2300 N N . CYS A 1 302 ? 22.203 -39.299 17.830 1.00 91.94 302 CYS A N 1
ATOM 2301 C CA . CYS A 1 302 ? 22.936 -38.047 17.683 1.00 91.94 302 CYS A CA 1
ATOM 2302 C C . CYS A 1 302 ? 23.179 -37.398 19.061 1.00 91.94 302 CYS A C 1
ATOM 2304 O O . CYS A 1 302 ? 22.655 -37.845 20.095 1.00 91.94 302 CYS A O 1
ATOM 2306 N N . ILE A 1 303 ? 24.003 -36.360 19.091 1.00 91.50 303 ILE A N 1
ATOM 2307 C CA . ILE A 1 303 ? 24.417 -35.584 20.258 1.00 91.50 303 ILE A CA 1
ATOM 2308 C C . ILE A 1 303 ? 23.505 -34.360 20.356 1.00 91.50 303 ILE A C 1
ATOM 2310 O O . ILE A 1 303 ? 23.330 -33.624 19.389 1.00 91.50 303 ILE A O 1
ATOM 2314 N N . ALA A 1 304 ? 22.874 -34.165 21.513 1.00 90.56 304 ALA A N 1
ATOM 2315 C CA . ALA A 1 304 ? 21.910 -33.083 21.682 1.00 90.56 304 ALA A CA 1
ATOM 2316 C C . ALA A 1 304 ? 22.584 -31.707 21.580 1.00 90.56 304 ALA A C 1
ATOM 2318 O O . ALA A 1 304 ? 23.780 -31.567 21.834 1.00 90.56 304 ALA A O 1
ATOM 2319 N N . LEU A 1 305 ? 21.795 -30.675 21.292 1.00 87.62 305 LEU A N 1
ATOM 2320 C CA . LEU A 1 305 ? 22.263 -29.294 21.386 1.00 87.62 305 LEU A CA 1
ATOM 2321 C C . LEU A 1 305 ? 22.886 -29.024 22.767 1.00 87.62 305 LEU A C 1
ATOM 2323 O O . LEU A 1 305 ? 22.340 -29.442 23.792 1.00 87.62 305 LEU A O 1
ATOM 2327 N N . TRP A 1 306 ? 24.006 -28.306 22.777 1.00 86.31 306 TRP A N 1
ATOM 2328 C CA . TRP A 1 306 ? 24.821 -27.964 23.945 1.00 86.31 306 TRP A CA 1
ATOM 2329 C C . TRP A 1 306 ? 25.494 -29.150 24.659 1.00 86.31 306 TRP A C 1
ATOM 2331 O O . TRP A 1 306 ? 26.023 -28.975 25.756 1.00 86.31 306 TRP A O 1
ATOM 2341 N N . GLN A 1 307 ? 25.495 -30.350 24.066 1.00 89.25 307 GLN A N 1
ATOM 2342 C CA . GLN A 1 307 ? 26.254 -31.503 24.568 1.00 89.25 307 GLN A CA 1
ATOM 2343 C C . GLN A 1 307 ? 27.625 -31.624 23.896 1.00 89.25 307 GLN A C 1
ATOM 2345 O O . GLN A 1 307 ? 27.830 -31.158 22.775 1.00 89.25 307 GLN A O 1
ATOM 2350 N N . GLU A 1 308 ? 28.555 -32.259 24.608 1.00 91.06 308 GLU A N 1
ATOM 2351 C CA . GLU A 1 308 ? 29.938 -32.457 24.177 1.00 91.06 308 GLU A CA 1
ATOM 2352 C C . GLU A 1 308 ? 30.026 -33.364 22.940 1.00 91.06 308 GLU A C 1
ATOM 2354 O O . GLU A 1 308 ? 29.408 -34.429 22.904 1.00 91.06 308 GLU A O 1
ATOM 2359 N N . CYS A 1 309 ? 30.812 -32.948 21.944 1.00 92.00 309 CYS A N 1
ATOM 2360 C CA . CYS A 1 309 ? 30.995 -33.656 20.671 1.00 92.00 309 CYS A CA 1
ATOM 2361 C C . CYS A 1 309 ? 32.464 -33.977 20.346 1.00 92.00 309 CYS A C 1
ATOM 2363 O O . CYS A 1 309 ? 32.814 -34.206 19.188 1.00 92.00 309 CYS A O 1
ATOM 2365 N N . ILE A 1 310 ? 33.331 -34.049 21.367 1.00 87.00 310 ILE A N 1
ATOM 2366 C CA . ILE A 1 310 ? 34.756 -34.373 21.198 1.00 87.00 310 ILE A CA 1
ATOM 2367 C C . ILE A 1 310 ? 34.913 -35.720 20.474 1.00 87.00 310 ILE A C 1
ATOM 2369 O O . ILE A 1 310 ? 34.451 -36.763 20.939 1.00 87.00 310 ILE A O 1
ATOM 2373 N N . GLY A 1 311 ? 35.587 -35.695 19.320 1.00 80.88 311 GLY A N 1
ATOM 2374 C CA . GLY A 1 311 ? 35.829 -36.880 18.492 1.00 80.88 311 GLY A CA 1
ATOM 2375 C C . GLY A 1 311 ? 34.630 -37.349 17.656 1.00 80.88 311 GLY A C 1
ATOM 2376 O O . GLY A 1 311 ? 34.709 -38.423 17.060 1.00 80.88 311 GLY A O 1
ATOM 2377 N N . GLN A 1 312 ? 33.536 -36.579 17.601 1.00 82.06 312 GLN A N 1
ATOM 2378 C CA . GLN A 1 312 ? 32.333 -36.864 16.808 1.00 82.06 312 GLN A CA 1
ATOM 2379 C C . GLN A 1 312 ? 31.822 -35.589 16.110 1.00 82.06 312 GLN A C 1
ATOM 2381 O O . GLN A 1 312 ? 30.744 -35.085 16.427 1.00 82.06 312 GLN A O 1
ATOM 2386 N N . THR A 1 313 ? 32.594 -35.081 15.142 1.00 77.44 313 THR A N 1
ATOM 2387 C CA . THR A 1 313 ? 32.341 -33.799 14.450 1.00 77.44 313 THR A CA 1
ATOM 2388 C C . THR A 1 313 ? 30.993 -33.740 13.723 1.00 77.44 313 THR A C 1
ATOM 2390 O O . THR A 1 313 ? 30.356 -32.692 13.717 1.00 77.44 313 THR A O 1
ATOM 2393 N N . ASP A 1 314 ? 30.508 -34.876 13.208 1.00 81.81 314 ASP A N 1
ATOM 2394 C CA . ASP A 1 314 ? 29.215 -34.990 12.506 1.00 81.81 314 ASP A CA 1
ATOM 2395 C C . ASP A 1 314 ? 28.111 -35.605 13.393 1.00 81.81 314 ASP A C 1
ATOM 2397 O O . ASP A 1 314 ? 27.093 -36.097 12.908 1.00 81.81 314 ASP A O 1
ATOM 2401 N N . GLY A 1 315 ? 28.333 -35.657 14.711 1.00 87.50 315 GLY A N 1
ATOM 2402 C CA . GLY A 1 315 ? 27.464 -36.371 15.647 1.00 87.50 315 GLY A CA 1
ATOM 2403 C C . GLY A 1 315 ? 26.233 -35.594 16.112 1.00 87.50 315 GLY A C 1
ATOM 2404 O O . GLY A 1 315 ? 25.375 -36.186 16.762 1.00 87.50 315 GLY A O 1
ATOM 2405 N N . CYS A 1 316 ? 26.130 -34.292 15.844 1.00 92.75 316 CYS A N 1
ATOM 2406 C CA . CYS A 1 316 ? 25.107 -33.416 16.420 1.00 92.75 316 CYS A CA 1
ATOM 2407 C C . CYS A 1 316 ? 23.694 -33.642 15.846 1.00 92.75 316 CYS A C 1
ATOM 2409 O O . CYS A 1 316 ? 23.514 -33.983 14.682 1.00 92.75 316 CYS A O 1
ATOM 2411 N N . CYS A 1 317 ? 22.669 -33.468 16.684 1.00 92.31 317 CYS A N 1
ATOM 2412 C CA . CYS A 1 317 ? 21.265 -33.564 16.287 1.00 92.31 317 CYS A CA 1
ATOM 2413 C C . CYS A 1 317 ? 20.791 -32.293 15.562 1.00 92.31 317 CYS A C 1
ATOM 2415 O O . CYS A 1 317 ? 21.163 -31.174 15.919 1.00 92.31 317 CYS A O 1
ATOM 2417 N N . GLY A 1 318 ? 19.854 -32.454 14.627 1.00 86.50 318 GLY A N 1
ATOM 2418 C CA . GLY A 1 318 ? 19.236 -31.349 13.900 1.00 86.50 318 GLY A CA 1
ATOM 2419 C C . GLY A 1 318 ? 20.229 -30.614 12.994 1.00 86.50 318 GLY A C 1
ATOM 2420 O O . GLY A 1 318 ? 21.172 -31.226 12.507 1.00 86.50 318 GLY A O 1
ATOM 2421 N N . PRO A 1 319 ? 20.025 -29.313 12.739 1.00 86.94 319 PRO A N 1
ATOM 2422 C CA . PRO A 1 319 ? 20.975 -28.502 11.994 1.00 86.94 319 PRO A CA 1
ATOM 2423 C C . PRO A 1 319 ? 22.207 -28.117 12.830 1.00 86.94 319 PRO A C 1
ATOM 2425 O O . PRO A 1 319 ? 22.947 -27.260 12.392 1.00 86.94 319 PRO A O 1
ATOM 2428 N N . ALA A 1 320 ? 22.409 -28.633 14.046 1.00 87.94 320 ALA A N 1
ATOM 2429 C CA . ALA A 1 320 ? 23.529 -28.209 14.887 1.00 87.94 320 ALA A CA 1
ATOM 2430 C C . ALA A 1 320 ? 24.881 -28.701 14.345 1.00 87.94 320 ALA A C 1
ATOM 2432 O O . ALA A 1 320 ? 24.976 -29.806 13.816 1.00 87.94 320 ALA A O 1
ATOM 2433 N N . GLU A 1 321 ? 25.931 -27.912 14.562 1.00 92.12 321 GLU A N 1
ATOM 2434 C CA . GLU A 1 321 ? 27.310 -28.263 14.210 1.00 92.12 321 GLU A CA 1
ATOM 2435 C C . GLU A 1 321 ? 28.168 -28.393 15.470 1.00 92.12 321 GLU A C 1
ATOM 2437 O O . GLU A 1 321 ? 27.936 -27.717 16.478 1.00 92.12 321 GLU A O 1
ATOM 2442 N N . CYS A 1 322 ? 29.161 -29.281 15.427 1.00 91.38 322 CYS A N 1
ATOM 2443 C CA . CYS A 1 322 ? 30.131 -29.419 16.504 1.00 91.38 322 CYS A CA 1
ATOM 2444 C C . CYS A 1 322 ? 31.131 -28.257 16.439 1.00 91.38 322 CYS A C 1
ATOM 2446 O O . CYS A 1 322 ? 31.962 -28.198 15.536 1.00 91.38 322 CYS A O 1
ATOM 2448 N N . PHE A 1 323 ? 31.043 -27.324 17.386 1.00 90.06 323 PHE A N 1
ATOM 2449 C CA . PHE A 1 323 ? 31.972 -26.203 17.489 1.00 90.06 323 PHE A CA 1
ATOM 2450 C C . PHE A 1 323 ? 33.111 -26.551 18.445 1.00 90.06 323 PHE A C 1
ATOM 2452 O O . PHE A 1 323 ? 32.865 -26.861 19.614 1.00 90.06 323 PHE A O 1
ATOM 2459 N N . GLU A 1 324 ? 34.344 -26.483 17.947 1.00 86.44 324 GLU A N 1
ATOM 2460 C CA . GLU A 1 324 ? 35.564 -26.795 18.694 1.00 86.44 324 GLU A CA 1
ATOM 2461 C C . GLU A 1 324 ? 36.306 -25.511 19.106 1.00 86.44 324 GLU A C 1
ATOM 2463 O O . GLU A 1 324 ? 36.612 -24.663 18.268 1.00 86.44 324 GLU A O 1
ATOM 2468 N N . ASP A 1 325 ? 36.640 -25.389 20.394 1.00 79.69 325 ASP A N 1
ATOM 2469 C CA . ASP A 1 325 ? 37.536 -24.361 20.938 1.00 79.69 325 ASP A CA 1
ATOM 2470 C C . ASP A 1 325 ? 38.573 -25.014 21.871 1.00 79.69 325 ASP A C 1
ATOM 2472 O O . ASP A 1 325 ? 38.312 -25.360 23.030 1.00 79.69 325 ASP A O 1
ATOM 2476 N N . GLY A 1 326 ? 39.775 -25.248 21.338 1.00 81.88 326 GLY A N 1
ATOM 2477 C CA . GLY A 1 326 ? 40.870 -25.902 22.054 1.00 81.88 326 GLY A CA 1
ATOM 2478 C C . GLY A 1 326 ? 40.584 -27.374 22.380 1.00 81.88 326 GLY A C 1
ATOM 2479 O O . GLY A 1 326 ? 40.477 -28.201 21.484 1.00 81.88 326 GLY A O 1
ATOM 2480 N N . ASN A 1 327 ? 40.509 -27.709 23.674 1.00 82.94 327 ASN A N 1
ATOM 2481 C CA . ASN A 1 327 ? 40.215 -29.070 24.160 1.00 82.94 327 ASN A CA 1
ATOM 2482 C C . ASN A 1 327 ? 38.717 -29.295 24.439 1.00 82.94 327 ASN A C 1
ATOM 2484 O O . ASN A 1 327 ? 38.363 -30.271 25.099 1.00 82.94 327 ASN A O 1
ATOM 2488 N N . TYR A 1 328 ? 37.850 -28.373 24.023 1.00 81.75 328 TYR A N 1
ATOM 2489 C CA . TYR A 1 328 ? 36.413 -28.438 24.259 1.00 81.75 328 TYR A CA 1
ATOM 2490 C C . TYR A 1 328 ? 35.666 -28.413 22.927 1.00 81.75 328 TYR A C 1
ATOM 2492 O O . TYR A 1 328 ? 36.002 -27.626 22.047 1.00 81.75 328 TYR A O 1
ATOM 2500 N N . ALA A 1 329 ? 34.653 -29.266 22.786 1.00 87.94 329 ALA A N 1
ATOM 2501 C CA . ALA A 1 329 ? 33.805 -29.309 21.602 1.00 87.94 329 ALA A CA 1
ATOM 2502 C C . ALA A 1 329 ? 32.349 -29.511 22.014 1.00 87.94 329 ALA A C 1
ATOM 2504 O O . ALA A 1 329 ? 32.060 -30.407 22.809 1.00 87.94 329 ALA A O 1
ATOM 2505 N N . VAL A 1 330 ? 31.435 -28.701 21.483 1.00 91.44 330 VAL A N 1
ATOM 2506 C CA . VAL A 1 330 ? 30.011 -28.738 21.843 1.00 91.44 330 VAL A CA 1
ATOM 2507 C C . VAL A 1 330 ? 29.119 -28.537 20.619 1.00 91.44 330 VAL A C 1
ATOM 2509 O O . VAL A 1 330 ? 29.436 -27.743 19.738 1.00 91.44 330 VAL A O 1
ATOM 2512 N N . CYS A 1 331 ? 27.984 -29.235 20.562 1.00 91.81 331 CYS A N 1
ATOM 2513 C CA . CYS A 1 331 ? 26.986 -29.015 19.517 1.00 91.81 331 CYS A CA 1
ATOM 2514 C C . CYS A 1 331 ? 26.309 -27.653 19.704 1.00 91.81 331 CYS A C 1
ATOM 2516 O O . CYS A 1 331 ? 25.582 -27.453 20.680 1.00 91.81 331 CYS A O 1
ATOM 2518 N N . VAL A 1 332 ? 26.497 -26.729 18.767 1.00 88.75 332 VAL A N 1
ATOM 2519 C CA . VAL A 1 332 ? 25.885 -25.393 18.791 1.00 88.75 332 VAL A CA 1
ATOM 2520 C C . VAL A 1 332 ? 24.891 -25.237 17.639 1.00 88.75 332 VAL A C 1
ATOM 2522 O O . VAL A 1 332 ? 25.027 -25.913 16.618 1.00 88.75 332 VAL A O 1
ATOM 2525 N N . PRO A 1 333 ? 23.864 -24.376 17.767 1.00 85.81 333 PRO A N 1
ATOM 2526 C CA . PRO A 1 333 ? 23.018 -24.031 16.632 1.00 85.81 333 PRO A CA 1
ATOM 2527 C C . PRO A 1 333 ? 23.879 -23.463 15.505 1.00 85.81 333 PRO A C 1
ATOM 2529 O O . PRO A 1 333 ? 24.839 -22.744 15.790 1.00 85.81 333 PRO A O 1
ATOM 2532 N N . LEU A 1 334 ? 23.498 -23.704 14.247 1.00 79.75 334 LEU A N 1
ATOM 2533 C CA . LEU A 1 334 ? 24.025 -22.895 13.151 1.00 79.75 334 LEU A CA 1
ATOM 2534 C C . LEU A 1 334 ? 23.760 -21.433 13.481 1.00 79.75 334 LEU A C 1
ATOM 2536 O O . LEU A 1 334 ? 22.609 -21.004 13.596 1.00 79.75 334 LEU A O 1
ATOM 2540 N N . VAL A 1 335 ? 24.837 -20.679 13.665 1.00 60.81 335 VAL A N 1
ATOM 2541 C CA . VAL A 1 335 ? 24.756 -19.230 13.624 1.00 60.81 335 VAL A CA 1
ATOM 2542 C C . VAL A 1 335 ? 24.449 -18.925 12.165 1.00 60.81 335 VAL A C 1
ATOM 2544 O O . VAL A 1 335 ? 25.305 -19.121 11.303 1.00 60.81 335 VAL A O 1
ATOM 2547 N N . GLU A 1 336 ? 23.215 -18.521 11.859 1.00 46.94 336 GLU A N 1
ATOM 2548 C CA . GLU A 1 336 ? 22.966 -17.805 10.611 1.00 46.94 336 GLU A CA 1
ATOM 2549 C C . GLU A 1 336 ? 23.929 -16.614 10.635 1.00 46.94 336 GLU A C 1
ATOM 2551 O O . GLU A 1 336 ? 23.775 -15.708 11.455 1.00 46.94 336 GLU A O 1
ATOM 2556 N N . ASN A 1 337 ? 25.009 -16.697 9.850 1.00 35.50 337 ASN A N 1
ATOM 2557 C CA . ASN A 1 337 ? 25.997 -15.631 9.767 1.00 35.50 337 ASN A CA 1
ATOM 2558 C C . ASN A 1 337 ? 25.247 -14.325 9.437 1.00 35.50 337 ASN A C 1
ATOM 2560 O O . ASN A 1 337 ? 24.506 -14.321 8.450 1.00 35.50 337 ASN A O 1
ATOM 2564 N N . PRO A 1 338 ? 25.384 -13.272 10.265 1.00 39.22 338 PRO A N 1
ATOM 2565 C CA . PRO A 1 338 ? 24.676 -12.010 10.074 1.00 39.22 338 PRO A CA 1
ATOM 2566 C C . PRO A 1 338 ? 25.058 -11.286 8.781 1.00 39.22 338 PRO A C 1
ATOM 2568 O O . PRO A 1 338 ? 26.209 -11.456 8.310 1.00 39.22 338 PRO A O 1
#

InterPro domains:
  IPR008928 Six-hairpin glycosidase superfamily [SSF48208] (30-126)
  IPR012341 Six-hairpin glycosidase-like superfamily [G3DSA:1.50.10.10] (1-230)